Protein 2NX2 (pdb70)

Nearest PDB structures (foldseek):
  2nx2-assembly1_A  TM=1.006E+00  e=2.987E-37  Bacillus subtilis
  1wo8-assembly1_A  TM=4.828E-01  e=1.078E-01  Thermus thermophilus HB8
  2qtz-assembly1_A  TM=3.581E-01  e=2.025E-01  Homo sapiens
  3dlb-assembly1_A  TM=3.053E-01  e=1.429E+00  Thermus thermophilus
  7oh2-assembly1_A  TM=2.538E-01  e=6.297E-01  Xaviernesmea oryzae

Sequence (178 aa):
SLKVLAITGYKPFELGIFKQDDKALYYIKKAIKNRRLIAFLDDEGLEWILISGQLGVELWAAEAAYDLQEEYPDLKVAVITPFYEQEKNWKEPNKEQYEAVLAQADYEASLTHRPYESPLQFKQKNQFFIDKSDGLLLLYDPEKEGSPKYMMLGTAEKRRREQDGYPIYFITMDDLRVTVEE

Solvent-accessible surface area: 9326 Å² total; per-residue (Å²): 124,21,99,38,0,0,2,4,0,0,66,17,138,28,41,48,12,132,132,98,104,31,147,50,4,128,66,2,40,73,7,1,50,82,71,0,59,49,10,22,107,117,37,8,70,68,0,7,0,2,0,37,23,1,0,2,0,5,0,0,31,0,0,32,93,17,37,148,112,57,105,107,2,59,0,8,0,18,10,2,10,92,100,28,33,96,135,56,103,117,78,24,52,116,26,11,85,62,2,30,90,99,17,79,112,79,38,15,64,32,146,126,56,105,107,33,101,98,9,79,124,86,8,8,82,63,2,0,76,129,2,51,0,0,1,0,1,3,20,85,164,98,71,37,46,5,97,116,8,16,28,20,0,58,142,66,110,120,158,89,49,6,45,29,64,62,2,30,68,82,57,25,127,50,18,80,125,161

Structure (mmCIF, N/CA/C/O backbone):
data_2NX2
#
_entry.id   2NX2
#
_cell.length_a   51.052
_cell.length_b   51.052
_cell.length_c   138.220
_cell.angle_alpha   90.00
_cell.angle_beta   90.00
_cell.angle_gamma   90.00
#
_symmetry.space_group_name_H-M   'P 41 21 2'
#
loop_
_entity.id
_entity.type
_entity.pdbx_description
1 polymer 'Hypothetical protein ypsA'
2 water water
#
loop_
_atom_site.group_PDB
_atom_site.id
_at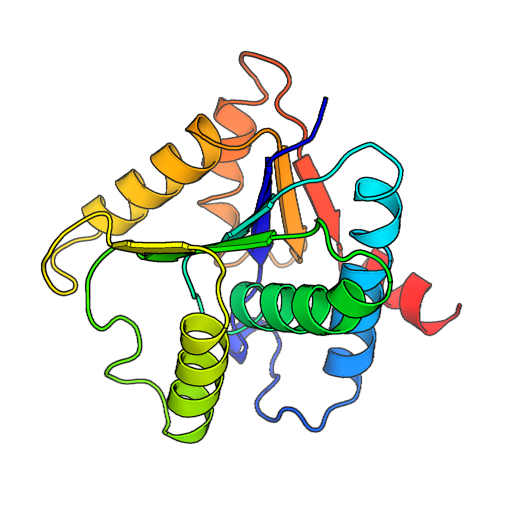om_site.type_symbol
_atom_site.label_atom_id
_atom_site.label_alt_id
_atom_site.label_comp_id
_atom_site.label_asym_id
_atom_site.label_entity_id
_atom_site.label_seq_id
_atom_site.pdbx_PDB_ins_code
_atom_site.Cartn_x
_atom_site.Cartn_y
_atom_site.Cartn_z
_atom_site.occupancy
_atom_site.B_iso_or_equiv
_atom_site.auth_seq_id
_atom_site.auth_comp_id
_atom_site.auth_asym_id
_atom_site.auth_atom_id
_atom_site.pdbx_PDB_model_num
ATOM 1 N N . SER A 1 1 ? 14.886 26.246 29.131 1.00 37.24 0 SER A N 1
ATOM 2 C CA . SER A 1 1 ? 15.720 25.018 29.284 1.00 37.23 0 SER A CA 1
ATOM 3 C C . SER A 1 1 ? 15.550 24.387 30.675 1.00 35.88 0 SER A C 1
ATOM 4 O O . SER A 1 1 ? 15.560 25.090 31.713 1.00 36.08 0 SER A O 1
ATOM 7 N N . LEU A 1 2 ? 15.403 23.065 30.687 1.00 33.56 1 LEU A N 1
ATOM 8 C CA . LEU A 1 2 ? 15.083 22.338 31.920 1.00 31.18 1 LEU A CA 1
ATOM 9 C C . LEU A 1 2 ? 16.371 21.909 32.619 1.00 29.29 1 LEU A C 1
ATOM 10 O O . LEU A 1 2 ? 16.927 20.849 32.321 1.00 29.13 1 LEU A O 1
ATOM 15 N N . LYS A 1 3 ? 16.839 22.747 33.536 1.00 27.17 2 LYS A N 1
ATOM 16 C CA . LYS A 1 3 ? 18.074 22.478 34.269 1.00 26.22 2 LYS A CA 1
ATOM 17 C C . LYS A 1 3 ? 17.816 21.857 35.646 1.00 24.47 2 LYS A C 1
ATOM 18 O O . LYS A 1 3 ? 18.576 21.000 36.091 1.00 24.83 2 LYS A O 1
ATOM 24 N N . VAL A 1 4 ? 16.740 22.303 36.297 1.00 22.69 3 VAL A N 1
ATOM 25 C CA . VAL A 1 4 ? 16.347 21.840 37.618 1.00 21.23 3 VAL A CA 1
ATOM 26 C C . VAL A 1 4 ? 15.008 21.117 37.514 1.00 20.38 3 VAL A C 1
ATOM 27 O O . VAL A 1 4 ? 13.983 21.731 37.193 1.00 20.06 3 VAL A O 1
ATOM 31 N N . LEU A 1 5 ? 15.018 19.815 37.779 1.00 19.67 4 LEU A N 1
ATOM 32 C CA . LEU A 1 5 ? 13.786 19.009 37.727 1.00 18.98 4 LEU A CA 1
ATOM 33 C C . LEU A 1 5 ? 13.335 18.559 39.116 1.00 18.25 4 LEU A C 1
ATOM 34 O O . LEU A 1 5 ? 14.045 17.808 39.796 1.00 17.81 4 LEU A O 1
ATOM 39 N N . ALA A 1 6 ? 12.141 18.990 39.519 1.00 18.15 5 ALA A N 1
ATOM 40 C CA . ALA A 1 6 ? 11.540 18.432 40.732 1.00 17.54 5 ALA A CA 1
ATOM 41 C C . ALA A 1 6 ? 10.974 17.050 40.415 1.00 17.88 5 ALA A C 1
ATOM 42 O O . ALA A 1 6 ? 10.421 16.829 39.316 1.00 16.50 5 ALA A O 1
ATOM 44 N N . ILE A 1 7 ? 11.135 16.116 41.358 1.00 16.89 6 ILE A N 1
ATOM 45 C CA . ILE A 1 7 ? 10.550 14.789 41.210 1.00 17.29 6 ILE A CA 1
ATOM 46 C C . ILE A 1 7 ? 9.798 14.376 42.459 1.00 17.86 6 ILE A C 1
ATOM 47 O O . ILE A 1 7 ? 10.320 14.496 43.582 1.00 17.39 6 ILE A O 1
ATOM 52 N N . THR A 1 8 ? 8.588 13.874 42.257 1.00 17.44 7 THR A N 1
ATOM 53 C CA . THR A 1 8 ? 7.827 13.284 43.351 1.00 18.26 7 THR A CA 1
ATOM 54 C C . THR A 1 8 ? 7.022 12.113 42.812 1.00 18.50 7 THR A C 1
ATOM 55 O O . THR A 1 8 ? 7.069 11.831 41.600 1.00 18.55 7 THR A O 1
ATOM 59 N N . GLY A 1 9 ? 6.303 11.445 43.718 1.00 18.57 8 GLY A N 1
ATOM 60 C CA . GLY A 1 9 ? 5.411 10.352 43.395 1.00 18.66 8 GLY A CA 1
ATOM 61 C C . GLY A 1 9 ? 4.955 9.574 44.622 1.00 18.69 8 GLY A C 1
ATOM 62 O O . GLY A 1 9 ? 5.188 9.986 45.771 1.00 18.36 8 GLY A O 1
ATOM 63 N N . TYR A 1 10 ? 4.316 8.434 44.376 1.00 18.98 9 TYR A N 1
ATOM 64 C CA . TYR A 1 10 ? 3.725 7.618 45.453 1.00 19.68 9 TYR A CA 1
ATOM 65 C C . TYR A 1 10 ? 4.709 7.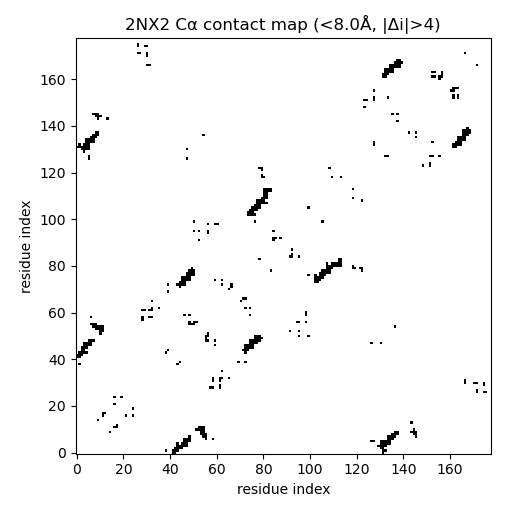220 46.572 1.00 19.39 9 TYR A C 1
ATOM 66 O O . TYR A 1 10 ? 5.891 6.975 46.333 1.00 19.35 9 TYR A O 1
ATOM 75 N N . LYS A 1 11 ? 4.170 7.160 47.785 1.00 19.23 10 LYS A N 1
ATOM 76 C CA . LYS A 1 11 ? 4.799 6.523 48.927 1.00 18.79 10 LYS A CA 1
ATOM 77 C C . LYS A 1 11 ? 4.644 5.000 48.818 1.00 18.50 10 LYS A C 1
ATOM 78 O O . LYS A 1 11 ? 3.736 4.519 48.127 1.00 18.24 10 LYS A O 1
ATOM 84 N N . PRO A 1 12 ? 5.536 4.225 49.473 1.00 19.18 11 PRO A N 1
ATOM 85 C CA . PRO A 1 12 ? 5.514 2.757 49.275 1.00 19.55 11 PRO A CA 1
ATOM 86 C C . PRO A 1 12 ? 4.153 2.083 49.546 1.00 19.82 11 PRO A C 1
ATOM 87 O O . PRO A 1 12 ? 3.748 1.188 48.783 1.00 20.17 11 PRO A O 1
ATOM 91 N N . PHE A 1 13 ? 3.460 2.494 50.607 1.00 19.87 12 PHE A N 1
ATOM 92 C CA . PHE A 1 13 ? 2.160 1.887 50.942 1.00 20.37 12 PHE A CA 1
ATOM 93 C C . PHE A 1 13 ? 1.116 2.032 49.806 1.00 20.99 12 PHE A C 1
ATOM 94 O O . PHE A 1 13 ? 0.301 1.125 49.589 1.00 20.62 12 PHE A O 1
ATOM 102 N N . GLU A 1 14 ? 1.165 3.155 49.078 1.00 20.68 13 GLU A N 1
ATOM 103 C CA . GLU A 1 14 ? 0.256 3.411 47.964 1.00 21.56 13 GLU A CA 1
ATOM 104 C C . GLU A 1 14 ? 0.435 2.425 46.820 1.00 22.76 13 GLU A C 1
ATOM 105 O O . GLU A 1 14 ? -0.494 2.173 46.058 1.00 22.67 13 GLU A O 1
ATOM 111 N N . LEU A 1 15 ? 1.639 1.892 46.699 1.00 23.84 14 LEU A N 1
ATOM 112 C CA . LEU A 1 15 ? 1.959 0.928 45.669 1.00 25.48 14 LEU A CA 1
ATOM 113 C C . LEU A 1 15 ? 2.020 -0.525 46.186 1.00 27.11 14 LEU A C 1
ATOM 114 O O . LEU A 1 15 ? 2.208 -1.452 45.401 1.00 27.79 14 LEU A O 1
ATOM 119 N N . GLY A 1 16 ? 1.865 -0.729 47.495 1.00 29.08 15 GLY A N 1
ATOM 120 C CA . GLY A 1 16 ? 2.098 -2.051 48.118 1.00 31.38 15 GLY A CA 1
ATOM 121 C C . GLY A 1 16 ? 3.528 -2.591 48.055 1.00 33.69 15 GLY A C 1
ATOM 122 O O . GLY A 1 16 ? 3.740 -3.809 48.068 1.00 33.85 15 GLY A O 1
ATOM 123 N N . ILE A 1 17 ? 4.516 -1.701 47.981 1.00 36.21 16 ILE A N 1
ATOM 124 C CA . ILE A 1 17 ? 5.934 -2.099 47.870 1.00 39.05 16 ILE A CA 1
ATOM 125 C C . ILE A 1 17 ? 6.648 -1.901 49.207 1.00 41.56 16 ILE A C 1
ATOM 126 O O . ILE A 1 17 ? 6.777 -0.770 49.685 1.00 42.36 16 ILE A O 1
ATOM 131 N N . PHE A 1 18 ? 7.103 -2.995 49.815 1.00 44.21 17 PHE A N 1
ATOM 132 C CA . PHE A 1 18 ? 7.661 -2.930 51.185 1.00 46.81 17 PHE A CA 1
ATOM 133 C C . PHE A 1 18 ? 9.100 -3.446 51.328 1.00 48.38 17 PHE A C 1
ATOM 134 O O . PHE A 1 18 ? 9.720 -3.309 52.385 1.00 48.95 17 PHE A O 1
ATOM 142 N N . LYS A 1 19 ? 9.636 -4.004 50.247 1.00 50.28 18 LYS A N 1
ATOM 143 C CA . LYS A 1 19 ? 11.033 -4.408 50.209 1.00 51.98 18 LYS A CA 1
ATOM 144 C C . LYS A 1 19 ? 11.708 -3.871 48.944 1.00 52.85 18 LYS A C 1
ATOM 145 O O . LYS A 1 19 ? 11.047 -3.697 47.915 1.00 53.21 18 LYS A O 1
ATOM 151 N N . GLN A 1 20 ? 13.018 -3.615 49.013 1.00 53.73 19 GLN A N 1
ATOM 152 C CA . GLN A 1 20 ? 13.794 -3.241 47.813 1.00 54.31 19 GLN A CA 1
ATOM 153 C C . GLN A 1 20 ? 13.966 -4.448 46.868 1.00 55.02 19 GLN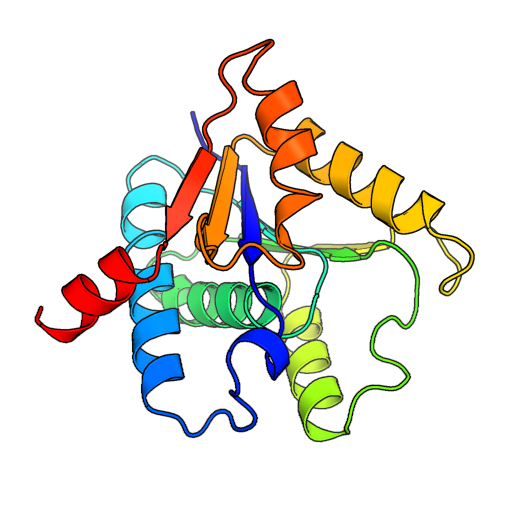 A C 1
ATOM 154 O O . GLN A 1 20 ? 14.669 -4.361 45.856 1.00 55.07 19 GLN A O 1
ATOM 160 N N . ASP A 1 21 ? 13.281 -5.545 47.209 1.00 55.91 20 ASP A N 1
ATOM 161 C CA . ASP A 1 21 ? 13.383 -6.864 46.548 1.00 56.70 20 ASP A CA 1
ATOM 162 C C . ASP A 1 21 ? 13.707 -6.836 45.048 1.00 56.71 20 ASP A C 1
ATOM 163 O O . ASP A 1 21 ? 14.798 -7.296 44.698 1.00 57.34 20 ASP A O 1
ATOM 168 N N . ASP A 1 22 ? 12.831 -6.375 44.135 1.00 56.33 21 ASP A N 1
ATOM 169 C CA . ASP A 1 22 ? 11.357 -6.252 44.195 1.00 55.62 21 ASP A CA 1
ATOM 170 C C . ASP A 1 22 ? 10.917 -5.940 42.759 1.00 54.80 21 ASP A C 1
ATOM 171 O O . ASP A 1 22 ? 11.365 -4.963 42.162 1.00 54.56 21 ASP A O 1
ATOM 176 N N . LYS A 1 23 ? 10.020 -6.764 42.229 1.00 53.94 22 LYS A N 1
ATOM 177 C CA . LYS A 1 23 ? 9.765 -6.833 40.786 1.00 52.83 22 LYS A CA 1
ATOM 178 C C . LYS A 1 23 ? 9.381 -5.469 40.195 1.00 51.35 22 LYS A C 1
ATOM 179 O O . LYS A 1 23 ? 10.137 -4.906 39.396 1.00 51.25 22 LYS A O 1
ATOM 185 N N . ALA A 1 24 ? 8.231 -4.934 40.615 1.00 49.05 23 ALA A N 1
ATOM 186 C CA . ALA A 1 24 ? 7.756 -3.641 40.123 1.00 46.78 23 ALA A CA 1
ATOM 187 C C . ALA A 1 24 ? 8.736 -2.505 40.430 1.00 44.59 23 ALA A C 1
ATOM 188 O O . ALA A 1 24 ? 8.874 -1.593 39.620 1.00 44.27 23 ALA A O 1
ATOM 190 N N . LEU A 1 25 ? 9.435 -2.582 41.565 1.00 41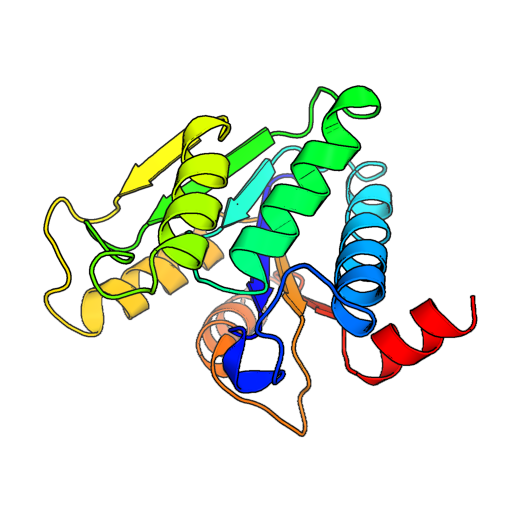.98 24 LEU A N 1
ATOM 191 C CA . LEU A 1 25 ? 10.482 -1.586 41.879 1.00 39.73 24 LEU A CA 1
ATOM 192 C C . LEU A 1 25 ? 11.619 -1.508 40.836 1.00 37.82 24 LEU A C 1
ATOM 193 O O . LEU A 1 25 ? 12.124 -0.420 40.548 1.00 37.58 24 LEU A O 1
ATOM 198 N N . TYR A 1 26 ? 12.018 -2.653 40.283 1.00 35.47 25 TYR A N 1
ATOM 199 C CA . TYR A 1 26 ? 12.959 -2.677 39.163 1.00 33.39 25 TYR A CA 1
ATOM 200 C C . TYR A 1 26 ? 12.438 -1.843 37.996 1.00 31.18 25 TYR A C 1
ATOM 201 O O . TYR A 1 26 ? 13.166 -1.035 37.427 1.00 30.54 25 TYR A O 1
ATOM 210 N N . TYR A 1 27 ? 11.168 -2.034 37.657 1.00 28.75 26 TYR A N 1
ATOM 211 C CA . TYR A 1 27 ? 10.584 -1.348 36.517 1.00 27.64 26 TYR A CA 1
ATOM 212 C C . TYR A 1 27 ? 10.299 0.128 36.805 1.00 25.99 26 TYR A C 1
ATOM 213 O O . TYR A 1 27 ? 10.416 0.976 35.918 1.00 24.75 26 TYR A O 1
ATOM 222 N N . ILE A 1 28 ? 9.930 0.423 38.049 1.00 24.40 27 ILE A N 1
ATOM 223 C CA . ILE A 1 28 ? 9.750 1.816 38.473 1.00 23.16 27 ILE A CA 1
ATOM 224 C C . ILE A 1 28 ? 11.052 2.580 38.287 1.00 22.20 27 ILE A C 1
ATOM 225 O O . ILE A 1 28 ? 11.086 3.618 37.630 1.00 22.88 27 ILE A O 1
ATOM 230 N N . LYS A 1 29 ? 12.133 2.030 38.820 1.00 21.42 28 LYS A N 1
ATOM 231 C CA . LYS A 1 29 ? 13.443 2.663 38.718 1.00 21.80 28 LYS A CA 1
ATOM 232 C C . LYS A 1 29 ? 13.925 2.763 37.263 1.00 21.49 28 LYS A C 1
ATOM 233 O O . LYS A 1 29 ? 14.473 3.798 36.870 1.00 20.82 28 LYS A O 1
ATOM 239 N N . LYS A 1 30 ? 13.678 1.715 36.475 1.00 21.10 29 LYS A N 1
ATOM 240 C CA . LYS A 1 30 ? 14.032 1.726 35.044 1.00 22.39 29 LYS A CA 1
ATOM 241 C C . LYS A 1 30 ? 13.303 2.836 34.297 1.00 21.26 29 LYS A C 1
ATOM 242 O O . LYS A 1 30 ? 13.897 3.515 33.459 1.00 21.12 29 LYS A O 1
ATOM 248 N N . ALA A 1 31 ? 12.012 2.995 34.581 1.00 20.90 30 ALA A N 1
ATOM 249 C CA . ALA A 1 31 ? 11.206 4.091 33.999 1.00 20.33 30 ALA A CA 1
ATOM 250 C C . ALA A 1 31 ? 11.746 5.475 34.390 1.00 20.59 30 ALA A C 1
ATOM 251 O O . ALA A 1 31 ? 11.914 6.359 33.525 1.00 19.62 30 ALA A O 1
ATOM 253 N N . ILE A 1 32 ? 12.064 5.652 35.676 1.00 19.24 31 ILE A N 1
ATOM 254 C CA . ILE A 1 32 ? 12.714 6.896 36.123 1.00 19.53 31 ILE A CA 1
ATOM 255 C C . ILE A 1 32 ? 14.058 7.158 35.401 1.00 19.20 31 ILE A C 1
ATOM 256 O O . ILE A 1 32 ? 14.265 8.240 34.829 1.00 18.84 31 ILE A O 1
ATOM 261 N N . LYS A 1 33 ? 14.948 6.168 35.402 1.00 20.01 32 LYS A N 1
ATOM 262 C CA . LYS A 1 33 ? 16.270 6.334 34.759 1.00 20.99 32 LYS A CA 1
ATOM 263 C C . LYS A 1 33 ? 16.158 6.682 33.269 1.00 20.59 32 LYS A C 1
ATOM 264 O O . LYS A 1 33 ? 16.883 7.550 32.761 1.00 20.94 32 LYS A O 1
ATOM 270 N N . ASN A 1 34 ? 15.251 6.000 32.565 1.00 22.10 33 ASN A N 1
ATOM 271 C CA . ASN A 1 34 ? 14.999 6.322 31.133 1.00 22.22 33 ASN A CA 1
ATOM 272 C C . ASN A 1 34 ? 14.491 7.765 30.886 1.00 21.92 33 ASN A C 1
ATOM 273 O O . ASN A 1 34 ? 14.904 8.397 29.903 1.00 21.08 33 ASN A O 1
ATOM 278 N N A ARG A 1 35 ? 13.618 8.281 31.766 0.70 21.57 34 ARG A N 1
ATOM 279 N N B ARG A 1 35 ? 13.635 8.281 31.774 0.30 21.37 34 ARG A N 1
ATOM 280 C CA A ARG A 1 35 ? 13.211 9.698 31.695 0.70 21.52 34 ARG A CA 1
ATOM 281 C CA B ARG A 1 35 ? 13.213 9.689 31.703 0.30 21.05 34 ARG A CA 1
ATOM 282 C C A ARG A 1 35 ? 14.380 10.645 31.963 0.70 21.02 34 ARG A C 1
ATOM 283 C C B ARG A 1 35 ? 14.384 10.636 31.955 0.30 20.97 34 ARG A C 1
ATOM 284 O O A ARG A 1 35 ? 14.562 11.630 31.258 0.70 21.07 34 ARG A O 1
ATOM 285 O O B ARG A 1 35 ? 14.570 11.608 31.226 0.30 21.00 34 ARG A O 1
ATOM 300 N N . LEU A 1 36 ? 15.164 10.344 32.994 1.00 21.13 35 LEU A N 1
ATOM 301 C CA . LEU A 1 36 ? 16.326 11.160 33.367 1.00 21.24 35 LEU A CA 1
ATOM 302 C C . LEU A 1 36 ? 17.380 11.233 32.249 1.00 21.35 35 LEU A C 1
ATOM 303 O O . LEU A 1 36 ? 17.885 12.309 31.942 1.00 21.19 35 LEU A O 1
ATOM 308 N N . ILE A 1 37 ? 17.666 10.083 31.640 1.00 21.34 36 ILE A N 1
ATOM 309 C CA . ILE A 1 37 ? 18.599 10.007 30.539 1.00 22.11 36 ILE A CA 1
ATOM 310 C C . ILE A 1 37 ? 18.172 10.985 29.442 1.00 21.81 36 ILE A C 1
ATOM 311 O O . ILE A 1 37 ? 18.991 11.743 28.968 1.00 21.20 36 ILE A O 1
ATOM 316 N N . ALA A 1 38 ? 16.888 10.980 29.076 1.00 22.38 37 ALA A N 1
ATOM 317 C CA . ALA A 1 38 ? 16.382 11.907 28.075 1.00 22.91 37 ALA A CA 1
ATOM 318 C C . ALA A 1 38 ? 16.572 13.360 28.506 1.00 23.28 37 ALA A C 1
ATOM 319 O O . ALA A 1 38 ? 17.074 14.173 27.726 1.00 23.74 37 ALA A O 1
ATOM 321 N N . PHE A 1 39 ? 16.200 13.683 29.752 1.00 23.16 38 PHE A N 1
ATOM 322 C CA . PHE A 1 39 ? 16.390 15.037 30.298 1.00 23.40 38 PHE A CA 1
ATOM 323 C C . PHE A 1 39 ? 17.863 15.463 30.315 1.00 23.24 38 PHE A C 1
ATOM 324 O O . PHE A 1 39 ? 18.183 16.630 30.056 1.00 22.44 38 PHE A O 1
ATOM 332 N N . LEU A 1 40 ? 18.740 14.521 30.659 1.00 24.33 39 LEU A N 1
ATOM 333 C CA . LEU A 1 40 ? 20.173 14.781 30.744 1.00 25.47 39 LEU A CA 1
ATOM 334 C C . LEU A 1 40 ? 20.740 15.240 29.396 1.00 27.00 39 LEU A C 1
ATOM 335 O O . LEU A 1 40 ? 21.546 16.176 29.351 1.00 26.93 39 LEU A O 1
ATOM 340 N N A ASP A 1 41 ? 20.294 14.598 28.320 0.50 27.73 40 ASP A N 1
ATOM 341 N N B ASP A 1 41 ? 20.327 14.577 28.309 0.50 27.85 40 ASP A N 1
ATOM 342 C CA A ASP A 1 41 ? 20.728 14.965 26.973 0.50 28.87 40 ASP A CA 1
ATOM 343 C CA B ASP A 1 41 ? 20.727 14.996 26.953 0.50 29.12 40 ASP A CA 1
ATOM 344 C C A ASP A 1 41 ? 20.040 16.244 26.443 0.50 29.37 40 ASP A C 1
ATOM 345 C C B ASP A 1 41 ? 20.264 16.421 26.661 0.50 29.42 40 ASP A C 1
ATOM 346 O O A ASP A 1 41 ? 20.356 16.728 25.356 0.50 30.19 40 ASP A O 1
ATOM 347 O O B ASP A 1 41 ? 20.937 17.166 25.945 0.50 29.64 40 ASP A O 1
ATOM 356 N N . GLU A 1 42 ? 19.129 16.794 27.245 1.00 29.96 41 GLU A N 1
ATOM 357 C CA . GLU A 1 42 ? 18.530 18.118 27.016 1.00 30.88 41 GLU A CA 1
ATOM 358 C C . GLU A 1 42 ? 18.972 19.157 28.060 1.00 30.80 41 GLU A C 1
ATOM 359 O O . GLU A 1 42 ? 18.335 20.216 28.211 1.00 31.30 41 GLU A O 1
ATOM 365 N N . GLY A 1 43 ? 20.050 18.854 28.787 1.00 29.50 42 GLY A N 1
ATOM 366 C CA . GLY A 1 43 ? 20.690 19.840 29.644 1.00 28.20 42 GLY A CA 1
ATOM 367 C C . GLY A 1 43 ? 20.338 19.826 31.121 1.00 27.58 42 GLY A C 1
ATOM 368 O O . GLY A 1 43 ? 20.646 20.793 31.838 1.00 26.98 42 GLY A O 1
ATOM 369 N N . LEU A 1 44 ? 19.711 18.743 31.590 1.00 26.20 43 LEU A N 1
ATOM 370 C CA . LEU A 1 44 ? 19.473 18.560 33.033 1.00 24.74 43 LEU A CA 1
ATOM 371 C C . LEU A 1 44 ? 20.746 18.716 33.884 1.00 24.32 43 LEU A C 1
ATOM 372 O O . LEU A 1 44 ? 21.756 18.080 33.601 1.00 23.44 43 LEU A O 1
ATOM 377 N N . GLU A 1 45 ? 20.672 19.559 34.925 1.00 24.06 44 GLU A N 1
ATOM 378 C CA . GLU A 1 45 ? 21.763 19.732 35.904 1.00 25.55 44 GLU A CA 1
ATOM 379 C C . GLU A 1 45 ? 21.435 19.150 37.302 1.00 23.83 44 GLU A C 1
ATOM 380 O O . GLU A 1 45 ? 22.255 18.464 37.902 1.00 24.77 44 GLU A O 1
ATOM 386 N N . TRP A 1 46 ? 20.220 19.397 37.779 1.00 21.97 45 TRP A N 1
ATOM 387 C CA . TRP A 1 46 ? 19.806 19.097 39.155 1.00 21.04 45 TRP A CA 1
ATOM 388 C C . TRP A 1 46 ? 18.475 18.362 39.144 1.00 20.41 45 TRP A C 1
ATOM 389 O O . TRP A 1 46 ? 17.567 18.709 38.366 1.00 20.72 45 TRP A O 1
ATOM 400 N N . ILE A 1 47 ? 18.368 17.340 39.987 1.00 19.90 46 ILE A N 1
ATOM 401 C CA . ILE A 1 47 ? 17.071 16.878 40.464 1.00 19.36 46 ILE A CA 1
ATOM 402 C C . ILE A 1 47 ? 16.857 17.381 41.905 1.00 19.28 46 ILE A C 1
ATOM 403 O O . ILE A 1 47 ? 17.800 17.561 42.679 1.00 19.32 46 ILE A O 1
ATOM 408 N N . LEU A 1 48 ? 15.604 17.622 42.239 1.00 19.02 47 LEU A N 1
ATOM 409 C CA . LEU A 1 48 ? 15.230 18.160 43.523 1.00 18.38 47 LEU A CA 1
ATOM 410 C C . LEU A 1 48 ? 14.132 17.310 44.149 1.00 17.72 47 LEU A C 1
ATOM 411 O O . LEU A 1 48 ? 13.072 17.092 43.547 1.00 17.61 47 LEU A O 1
ATOM 416 N N . ILE A 1 49 ? 14.394 16.799 45.342 1.00 17.48 48 ILE A N 1
ATOM 417 C CA . ILE A 1 49 ? 13.393 16.029 46.075 1.00 17.33 48 ILE A CA 1
ATOM 418 C C . ILE A 1 49 ? 13.328 16.564 47.513 1.00 17.46 48 ILE A C 1
ATOM 419 O O . ILE A 1 49 ? 14.188 17.322 47.921 1.00 17.18 48 ILE A O 1
ATOM 424 N N . SER A 1 50 ? 12.307 16.156 48.262 1.00 17.51 49 SER A N 1
ATOM 425 C CA . SER A 1 50 ? 12.139 16.582 49.659 1.00 17.69 49 SER A CA 1
ATOM 426 C C . SER A 1 50 ? 12.490 15.448 50.645 1.00 17.56 49 SER A C 1
ATOM 427 O O . SER A 1 50 ? 12.481 15.661 51.868 1.00 18.48 49 SER A O 1
ATOM 430 N N . GLY A 1 51 ? 12.784 14.256 50.115 1.00 16.46 50 GLY A N 1
ATOM 431 C CA . GLY A 1 51 ? 13.206 13.120 50.938 1.00 16.81 50 GLY A CA 1
ATOM 432 C C . GLY A 1 51 ? 12.067 12.170 51.293 1.00 17.83 50 GLY A C 1
ATOM 433 O O . GLY A 1 51 ? 12.233 11.296 52.138 1.00 16.92 50 GLY A O 1
ATOM 434 N N . GLN A 1 52 ? 10.904 12.341 50.650 1.00 17.42 51 GLN A N 1
ATOM 435 C CA . GLN A 1 52 ? 9.739 11.527 50.951 1.00 19.16 51 GLN A CA 1
ATOM 436 C C . GLN A 1 52 ? 10.014 10.067 50.635 1.00 19.07 51 GLN A C 1
ATOM 437 O O . GLN A 1 52 ? 10.684 9.754 49.642 1.00 18.43 51 GLN A O 1
ATOM 443 N N . LEU A 1 53 ? 9.475 9.179 51.470 1.00 18.83 52 LEU A N 1
ATOM 444 C CA . LEU A 1 53 ? 9.602 7.739 51.252 1.00 20.15 52 LEU A CA 1
ATOM 445 C C . LEU A 1 53 ? 8.952 7.375 49.921 1.00 19.00 52 LEU A C 1
ATOM 446 O O . LEU A 1 53 ? 8.043 8.078 49.458 1.00 19.23 52 LEU A O 1
ATOM 451 N N . GLY A 1 54 ? 9.436 6.307 49.297 1.00 18.46 53 GLY A N 1
ATOM 452 C CA . GLY A 1 54 ? 8.930 5.859 47.997 1.00 18.92 53 GLY A CA 1
ATOM 453 C C . GLY A 1 54 ? 9.605 6.562 46.835 1.00 18.57 53 GLY A C 1
ATOM 454 O O . GLY A 1 54 ? 10.831 6.664 46.775 1.00 18.23 53 GLY A O 1
ATOM 455 N N . VAL A 1 55 ? 8.795 7.087 45.932 1.00 18.68 54 VAL A N 1
ATOM 456 C CA . VAL A 1 55 ? 9.305 7.588 44.648 1.00 18.05 54 VAL A CA 1
ATOM 457 C C . VAL A 1 55 ? 10.445 8.608 44.759 1.00 17.94 54 VAL A C 1
ATOM 458 O O . VAL A 1 55 ? 11.415 8.524 44.015 1.00 17.84 54 VAL A O 1
ATOM 462 N N . GLU A 1 56 ? 10.322 9.585 45.663 1.00 17.45 55 GLU A N 1
ATOM 463 C CA . GLU A 1 56 ? 11.376 10.599 45.823 1.00 17.43 55 GLU A CA 1
ATOM 464 C C . GLU A 1 56 ? 12.747 9.975 46.138 1.00 17.56 55 GLU A C 1
ATOM 465 O O . GLU A 1 56 ? 13.753 10.291 45.486 1.00 16.68 55 GLU A O 1
ATOM 471 N N . LEU A 1 57 ? 12.792 9.099 47.144 1.00 17.40 56 LEU A N 1
ATOM 472 C CA . LEU A 1 57 ? 14.040 8.407 47.477 1.00 17.55 56 LEU A CA 1
ATOM 473 C C . LEU A 1 57 ? 14.480 7.469 46.324 1.00 17.35 56 LEU A C 1
ATOM 474 O O . LEU A 1 57 ? 15.643 7.451 45.975 1.00 16.15 56 LEU A O 1
ATOM 479 N N . TRP A 1 58 ? 13.531 6.751 45.718 1.00 17.17 57 TRP A N 1
ATOM 480 C CA . TRP A 1 58 ? 13.843 5.870 44.581 1.00 17.14 57 TRP A CA 1
ATOM 481 C C . TRP A 1 58 ? 14.394 6.662 43.371 1.00 17.26 57 TRP A C 1
ATOM 482 O O . TRP A 1 58 ? 15.257 6.173 42.653 1.00 16.58 57 TRP A O 1
ATOM 493 N N . ALA A 1 59 ? 13.882 7.873 43.160 1.00 17.22 58 ALA A N 1
ATOM 494 C CA . ALA A 1 59 ? 14.386 8.740 42.091 1.00 17.87 58 ALA A CA 1
ATOM 495 C C . ALA A 1 59 ? 15.807 9.202 42.370 1.00 18.65 58 ALA A C 1
ATOM 496 O O . ALA A 1 59 ? 16.618 9.304 41.433 1.00 17.91 58 ALA A O 1
ATOM 498 N N . ALA A 1 60 ? 16.111 9.507 43.646 1.00 17.12 59 ALA A N 1
ATOM 499 C CA . ALA A 1 60 ? 17.487 9.890 43.997 1.00 17.74 59 ALA A CA 1
ATOM 500 C C . ALA A 1 60 ? 18.421 8.715 43.782 1.00 17.11 59 ALA A C 1
ATOM 501 O O . ALA A 1 60 ? 19.513 8.886 43.236 1.00 17.39 59 ALA A O 1
ATOM 503 N N . GLU A 1 61 ? 17.984 7.533 44.224 1.00 17.49 60 GLU A N 1
ATOM 504 C CA . GLU A 1 61 ? 18.757 6.309 44.038 1.00 18.27 60 GLU A CA 1
ATOM 505 C C . GLU A 1 61 ? 19.033 6.039 42.549 1.00 17.68 60 GLU A C 1
ATOM 506 O O . GLU A 1 61 ? 20.137 5.645 42.191 1.00 17.75 60 GLU A O 1
ATOM 512 N N . ALA A 1 62 ? 18.017 6.257 41.710 1.00 17.90 61 ALA A N 1
ATOM 513 C CA . ALA A 1 62 ? 18.145 6.125 40.263 1.00 17.87 61 ALA A CA 1
ATOM 514 C C . ALA A 1 62 ? 19.182 7.091 39.693 1.00 17.74 61 ALA A C 1
ATOM 515 O O . ALA A 1 62 ? 20.014 6.686 38.873 1.00 18.41 61 ALA A O 1
ATOM 517 N N . ALA A 1 63 ? 19.130 8.354 40.131 1.00 17.10 62 ALA A N 1
ATOM 518 C CA . ALA A 1 63 ? 20.087 9.394 39.743 1.00 17.43 62 ALA A CA 1
ATOM 519 C C . ALA A 1 63 ? 21.521 9.054 40.165 1.00 17.41 62 ALA A C 1
ATOM 520 O O . ALA A 1 63 ? 22.472 9.223 39.363 1.00 17.50 62 ALA A O 1
ATOM 522 N N . TYR A 1 64 ? 21.682 8.534 41.385 1.00 17.48 63 TYR A N 1
ATOM 523 C CA . TYR A 1 64 ? 22.989 8.056 41.844 1.00 17.58 63 TYR A CA 1
ATOM 524 C C . TYR A 1 64 ? 23.569 6.912 41.003 1.00 17.96 63 TYR A C 1
ATOM 525 O O . TYR A 1 64 ? 24.787 6.777 40.901 1.00 18.29 63 TYR A O 1
ATOM 534 N N . ASP A 1 65 ? 22.706 6.081 40.423 1.00 19.11 64 ASP A N 1
ATOM 535 C CA . ASP A 1 65 ? 23.157 4.993 39.525 1.00 19.75 64 ASP A CA 1
ATOM 536 C C . ASP A 1 65 ? 23.551 5.493 38.132 1.00 19.97 64 ASP A C 1
ATOM 537 O O . ASP A 1 65 ? 24.087 4.718 37.320 1.00 19.88 64 ASP A O 1
ATOM 542 N N . LEU A 1 66 ? 23.254 6.758 37.848 1.00 19.37 65 LEU A N 1
ATOM 543 C CA . LEU A 1 66 ? 23.551 7.382 36.545 1.00 19.72 65 LEU A CA 1
ATOM 544 C C . LEU A 1 66 ? 24.765 8.327 36.546 1.00 20.21 65 LEU A C 1
ATOM 545 O O . LEU A 1 66 ? 25.333 8.649 35.477 1.00 19.49 65 LEU A O 1
ATOM 550 N N . GLN A 1 67 ? 25.163 8.784 37.732 1.00 20.06 66 GLN A N 1
ATOM 551 C CA . GLN A 1 67 ? 26.224 9.782 37.841 1.00 20.74 66 GLN A CA 1
ATOM 552 C C . GLN A 1 67 ? 27.591 9.350 37.294 1.00 21.44 66 GLN A C 1
ATOM 553 O O . GLN A 1 67 ? 28.369 10.187 36.885 1.00 20.91 66 GLN A O 1
ATOM 559 N N . GLU A 1 68 ? 27.874 8.053 37.270 1.00 22.90 67 GLU A N 1
ATOM 560 C CA . GLU A 1 68 ? 29.100 7.587 36.615 1.00 24.74 67 GLU A CA 1
ATOM 561 C C . GLU A 1 68 ? 29.209 7.982 35.119 1.00 25.31 67 GLU A C 1
ATOM 562 O O . GLU A 1 68 ? 30.267 8.435 34.655 1.00 25.49 67 GLU A O 1
ATOM 568 N N . GLU A 1 69 ? 28.113 7.850 34.382 1.00 25.50 68 GLU A N 1
ATOM 569 C CA . GLU A 1 69 ? 28.091 8.264 32.979 1.00 26.42 68 GLU A CA 1
ATOM 570 C C . GLU A 1 69 ? 27.662 9.717 32.806 1.00 26.19 68 GLU A C 1
ATOM 571 O O . GLU A 1 69 ? 27.885 10.316 31.747 1.00 25.93 68 GLU A O 1
ATOM 577 N N . TYR A 1 70 ? 27.039 10.297 33.833 1.00 25.77 69 TYR A N 1
ATOM 578 C CA . TYR A 1 70 ? 26.605 11.697 33.751 1.00 26.20 69 TYR A CA 1
ATOM 579 C C . TYR A 1 70 ? 27.065 12.453 34.998 1.00 27.21 69 TYR A C 1
ATOM 580 O O . TYR A 1 70 ? 26.235 12.804 35.828 1.00 27.04 69 TYR A O 1
ATOM 589 N N . PRO A 1 71 ? 28.389 12.695 35.133 1.00 28.32 70 PRO A N 1
ATOM 590 C CA . PRO A 1 71 ? 28.976 13.233 36.378 1.00 29.34 70 PRO A CA 1
ATOM 591 C C . PRO A 1 71 ? 28.573 14.668 36.721 1.00 30.09 70 PRO A C 1
ATOM 592 O O . PRO A 1 71 ? 28.857 15.143 37.825 1.00 31.20 70 PRO A O 1
ATOM 596 N N . ASP A 1 72 ? 27.908 15.347 35.798 1.00 30.13 71 ASP A N 1
ATOM 597 C CA . ASP A 1 72 ? 27.381 16.664 36.086 1.00 30.09 71 ASP A CA 1
ATOM 598 C C . ASP A 1 72 ? 25.961 16.636 36.693 1.00 28.57 71 ASP A C 1
ATOM 599 O O . ASP A 1 72 ? 25.444 17.673 37.067 1.00 29.20 71 ASP A O 1
ATOM 604 N N . LEU A 1 73 ? 25.335 15.458 36.791 1.00 27.08 72 LEU A N 1
ATOM 605 C CA . LEU A 1 73 ? 23.995 15.333 37.396 1.00 25.32 72 LEU A CA 1
ATOM 606 C C . LEU A 1 73 ? 24.143 15.464 38.913 1.00 24.25 72 LEU A C 1
ATOM 607 O O . LEU A 1 73 ? 24.901 14.706 39.521 1.00 23.49 72 LEU A O 1
ATOM 612 N N . LYS A 1 74 ? 23.458 16.449 39.498 1.00 22.48 73 LYS A N 1
ATOM 613 C CA . LYS A 1 74 ? 23.531 16.685 40.941 1.00 20.60 73 LYS A CA 1
ATOM 614 C C . LYS A 1 74 ? 22.161 16.473 41.606 1.00 19.72 73 LYS A C 1
ATOM 615 O O . LYS A 1 74 ? 21.112 16.683 40.988 1.00 18.18 73 LYS A O 1
ATOM 621 N N . VAL A 1 75 ? 22.185 16.006 42.851 1.00 19.06 74 VAL A N 1
ATOM 622 C CA . VAL A 1 75 ? 20.957 15.737 43.605 1.00 17.74 74 VAL A CA 1
ATOM 623 C C . VAL A 1 75 ? 20.844 16.696 44.794 1.00 17.76 74 VAL A C 1
ATOM 624 O O . VAL A 1 75 ? 21.753 16.778 45.628 1.00 16.25 74 VAL A O 1
ATOM 628 N N . ALA A 1 76 ? 19.731 17.424 44.859 1.00 17.52 75 ALA A N 1
ATOM 629 C CA . ALA A 1 76 ? 19.426 18.247 46.036 1.00 17.71 75 ALA A CA 1
ATOM 630 C C . ALA A 1 76 ? 18.260 17.642 46.826 1.00 18.26 75 ALA A C 1
ATOM 631 O O . ALA A 1 76 ? 17.201 17.298 46.250 1.00 18.52 75 ALA A O 1
ATOM 633 N N . VAL A 1 77 ? 18.462 17.484 48.135 1.00 18.23 76 VAL A N 1
ATOM 634 C CA . VAL A 1 77 ? 17.384 17.088 49.048 1.00 18.22 76 VAL A CA 1
ATOM 635 C C . VAL A 1 77 ? 17.039 18.266 49.974 1.00 19.17 76 VAL A C 1
ATOM 636 O O . VAL A 1 77 ? 17.836 18.636 50.863 1.00 17.71 76 VAL A O 1
ATOM 640 N N . ILE A 1 78 ? 15.867 18.874 49.742 1.00 18.79 77 ILE A N 1
ATOM 641 C CA . ILE A 1 78 ? 15.410 20.008 50.563 1.00 18.84 77 ILE A CA 1
ATOM 642 C C . ILE A 1 78 ? 14.154 19.603 51.327 1.00 18.75 77 ILE A C 1
ATOM 643 O O . ILE A 1 78 ? 13.066 19.456 50.767 1.00 18.98 77 ILE A O 1
ATOM 648 N N . THR A 1 79 ? 14.319 19.395 52.620 1.00 18.60 78 THR A N 1
ATOM 649 C CA . THR A 1 79 ? 13.234 18.876 53.448 1.00 17.83 78 THR A CA 1
ATOM 650 C C . THR A 1 79 ? 12.300 19.994 53.932 1.00 17.83 78 THR A C 1
ATOM 651 O O . THR A 1 79 ? 12.724 21.162 54.049 1.00 18.47 78 THR A O 1
ATOM 655 N N . PRO A 1 80 ? 11.015 19.649 54.200 1.00 17.69 79 PRO A N 1
ATOM 656 C CA . PRO A 1 80 ? 10.056 20.681 54.651 1.00 17.77 79 PRO A CA 1
ATOM 657 C C . PRO A 1 80 ? 10.292 21.116 56.112 1.00 17.84 79 PRO A C 1
ATOM 658 O O . PRO A 1 80 ? 9.850 22.183 56.512 1.00 18.15 79 PRO A O 1
ATOM 662 N N . PHE A 1 81 ? 10.939 20.259 56.889 1.00 18.36 80 PHE A N 1
ATOM 663 C CA . PHE A 1 81 ? 11.188 20.468 58.333 1.00 19.49 80 PHE A CA 1
ATOM 664 C C . PHE A 1 81 ? 12.188 19.381 58.755 1.00 20.15 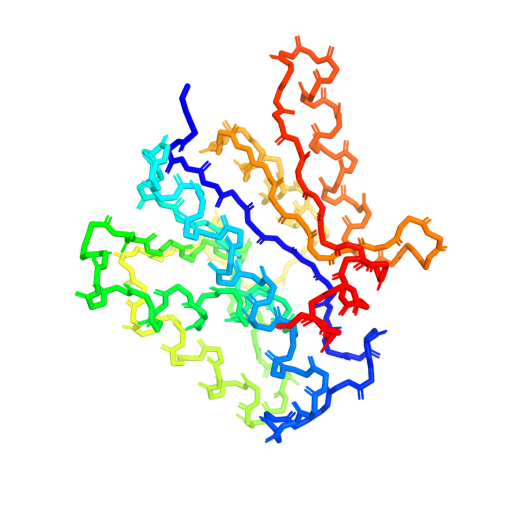80 PHE A C 1
ATOM 665 O O . PHE A 1 81 ? 12.627 18.566 57.913 1.00 19.32 80 PHE A O 1
ATOM 673 N N . TYR A 1 82 ? 12.519 19.350 60.044 1.00 20.60 81 TYR A N 1
ATOM 674 C CA . TYR A 1 82 ? 13.496 18.393 60.598 1.00 21.98 81 TYR A CA 1
ATOM 675 C C . TYR A 1 82 ? 12.897 17.008 60.939 1.00 21.80 81 TYR A C 1
ATOM 676 O O . TYR A 1 82 ? 11.722 16.887 61.269 1.00 21.56 81 TYR A O 1
ATOM 685 N N . GLU A 1 83 ? 13.725 15.961 60.852 1.00 22.65 82 GLU A N 1
ATOM 686 C CA . GLU A 1 83 ? 13.399 14.621 61.383 1.00 22.31 82 GLU A CA 1
ATOM 687 C C . GLU A 1 83 ? 12.122 14.016 60.805 1.00 21.85 82 GLU A C 1
ATOM 688 O O . GLU A 1 83 ? 11.342 13.389 61.515 1.00 20.65 82 GLU A O 1
ATOM 694 N N . GLN A 1 84 ? 11.900 14.198 59.502 1.00 21.62 83 GLN A N 1
ATOM 695 C CA . GLN A 1 84 ? 10.690 13.661 58.876 1.00 21.39 83 GLN A CA 1
ATOM 696 C C . GLN A 1 84 ? 10.674 12.124 58.888 1.00 21.31 83 GLN A C 1
ATOM 697 O O . GLN A 1 84 ? 9.620 11.502 58.780 1.00 21.44 83 GLN A O 1
ATOM 703 N N . GLU A 1 85 ? 11.846 11.526 59.017 1.00 21.45 84 GLU A N 1
ATOM 704 C CA . GLU A 1 85 ? 11.962 10.072 58.997 1.00 22.48 84 GLU A CA 1
ATOM 705 C C . GLU A 1 85 ? 11.806 9.435 60.395 1.00 23.96 84 GLU A C 1
ATOM 706 O O . GLU A 1 85 ? 11.897 8.200 60.543 1.00 23.58 84 GLU A O 1
ATOM 712 N N . LYS A 1 86 ? 11.546 10.270 61.401 1.00 24.96 85 LYS A N 1
ATOM 713 C CA . LYS A 1 86 ? 11.681 9.851 62.796 1.00 27.55 85 LYS A CA 1
ATOM 714 C C . LYS A 1 86 ? 10.875 8.616 63.185 1.00 28.02 85 LYS A C 1
ATOM 715 O O . LYS A 1 86 ? 11.360 7.806 63.970 1.00 28.51 85 LYS A O 1
ATOM 721 N N . ASN A 1 87 ? 9.683 8.443 62.612 1.00 28.46 86 ASN A N 1
ATOM 722 C CA . ASN A 1 87 ? 8.824 7.317 62.981 1.00 29.15 86 ASN A CA 1
ATOM 723 C C . ASN A 1 87 ? 8.785 6.181 61.956 1.00 29.69 86 ASN A C 1
ATOM 724 O O . ASN A 1 87 ? 8.052 5.202 62.141 1.00 29.73 86 ASN A O 1
ATOM 729 N N . TRP A 1 88 ? 9.575 6.296 60.885 1.00 29.25 87 TRP A N 1
ATOM 730 C CA . TRP A 1 88 ? 9.632 5.247 59.860 1.00 29.01 87 TRP A CA 1
ATOM 731 C C . TRP A 1 88 ? 10.351 4.008 60.396 1.00 29.86 87 TRP A C 1
ATOM 732 O O . TRP A 1 88 ? 11.108 4.107 61.345 1.00 29.88 87 TRP A O 1
ATOM 743 N N . LYS A 1 89 ? 10.108 2.850 59.793 1.00 31.07 88 LYS A N 1
ATOM 744 C CA . LYS A 1 89 ? 10.839 1.628 60.157 1.00 33.20 88 LYS A CA 1
ATOM 745 C C . LYS A 1 89 ? 12.350 1.792 59.893 1.00 33.24 88 LYS A C 1
ATOM 746 O O . LYS A 1 89 ? 12.761 2.612 59.051 1.00 32.60 88 LYS A O 1
ATOM 752 N N . GLU A 1 90 ? 13.164 1.028 60.631 1.00 33.27 89 GLU A N 1
ATOM 753 C CA . GLU A 1 90 ? 14.623 1.123 60.529 1.00 32.94 89 GLU A CA 1
ATOM 754 C C . GLU A 1 90 ? 15.176 0.973 59.105 1.00 31.60 89 GLU A C 1
ATOM 755 O O . GLU A 1 90 ? 16.025 1.765 58.704 1.00 31.75 89 GLU A O 1
ATOM 761 N N . PRO A 1 91 ? 14.728 -0.048 58.340 1.00 30.71 90 PRO A N 1
ATOM 762 C CA . PRO A 1 91 ? 15.220 -0.126 56.961 1.00 29.39 90 PRO A CA 1
ATOM 763 C C . PRO A 1 91 ? 14.905 1.117 56.124 1.00 28.25 90 PRO A C 1
ATOM 764 O O . PRO A 1 91 ? 15.739 1.529 55.324 1.00 26.50 90 PRO A O 1
ATOM 768 N N . ASN A 1 92 ? 13.719 1.699 56.315 1.00 27.34 91 ASN A N 1
ATOM 769 C CA . ASN A 1 92 ? 13.355 2.957 55.645 1.00 26.62 91 ASN A CA 1
ATOM 770 C C . ASN A 1 92 ? 14.190 4.168 56.093 1.00 25.67 91 ASN A C 1
ATOM 771 O O . ASN A 1 92 ? 14.589 4.986 55.258 1.00 25.09 91 ASN A O 1
ATOM 776 N N . LYS A 1 93 ? 14.472 4.260 57.396 1.00 24.82 92 LYS A N 1
ATOM 777 C CA . LYS A 1 93 ? 15.398 5.282 57.913 1.00 24.21 92 LYS A CA 1
ATOM 778 C C . LYS A 1 93 ? 16.761 5.159 57.227 1.00 23.07 92 LYS A C 1
ATOM 779 O O . LYS A 1 93 ? 17.341 6.159 56.810 1.00 21.28 92 LYS A O 1
ATOM 785 N N . GLU A 1 94 ? 17.260 3.925 57.138 1.00 22.06 93 GLU A N 1
ATOM 786 C CA . GLU A 1 94 ? 18.550 3.670 56.524 1.00 23.42 93 GLU A CA 1
ATOM 787 C C . GLU A 1 94 ? 18.567 4.110 55.048 1.00 21.97 93 GLU A C 1
ATOM 788 O O . GLU A 1 94 ? 19.525 4.738 54.596 1.00 21.92 93 GLU A O 1
ATOM 794 N N . GLN A 1 95 ? 17.508 3.770 54.316 1.00 21.55 94 GLN A N 1
ATOM 795 C CA . GLN A 1 95 ? 17.347 4.185 52.918 1.00 21.55 94 GLN A CA 1
ATOM 796 C C . GLN A 1 95 ? 17.397 5.713 52.770 1.00 20.36 94 GLN A C 1
ATOM 797 O O . GLN A 1 95 ? 18.106 6.252 51.899 1.00 19.52 94 GLN A O 1
ATOM 803 N N . TYR A 1 96 ? 16.650 6.395 53.638 1.00 18.32 95 TYR A N 1
ATOM 804 C CA . TYR A 1 96 ? 16.632 7.848 53.687 1.00 18.14 95 TYR A CA 1
ATOM 805 C C . TYR A 1 96 ? 18.018 8.426 54.000 1.00 17.64 95 TYR A C 1
ATOM 806 O O . TYR A 1 96 ? 18.484 9.328 53.326 1.00 16.76 95 TYR A O 1
ATOM 815 N N . GLU A 1 97 ? 18.664 7.891 55.028 1.00 17.46 96 GLU A N 1
ATOM 816 C CA . GLU A 1 97 ? 19.974 8.381 55.434 1.00 17.72 96 GLU A CA 1
ATOM 817 C C . GLU A 1 97 ? 21.011 8.243 54.323 1.00 17.15 96 GLU A C 1
ATOM 818 O O . GLU A 1 97 ? 21.833 9.137 54.160 1.00 16.69 96 GLU A O 1
ATOM 824 N N . ALA A 1 98 ? 20.955 7.126 53.586 1.00 16.63 97 ALA A N 1
ATOM 825 C CA . ALA A 1 98 ? 21.897 6.839 52.494 1.00 17.35 97 ALA A CA 1
ATOM 826 C C . ALA A 1 98 ? 21.752 7.900 51.405 1.00 16.09 97 ALA A C 1
ATOM 827 O O . ALA A 1 98 ? 22.752 8.411 50.882 1.00 16.04 97 ALA A O 1
ATOM 829 N N . VAL A 1 99 ? 20.501 8.216 51.066 1.00 16.65 98 VAL A N 1
ATOM 830 C CA . VAL A 1 99 ? 20.205 9.290 50.092 1.00 16.37 98 VAL A CA 1
ATOM 831 C C . VAL A 1 99 ? 20.715 10.663 50.578 1.00 17.13 98 VAL A C 1
ATOM 832 O O . VAL A 1 99 ? 21.408 11.379 49.835 1.00 15.90 98 VAL A O 1
ATOM 836 N N . LEU A 1 100 ? 20.376 11.046 51.809 1.00 17.39 99 LEU A N 1
ATOM 837 C CA . LEU A 1 100 ? 20.877 12.348 52.324 1.00 18.54 99 LEU A CA 1
ATOM 838 C C . LEU A 1 100 ? 22.410 12.435 52.422 1.00 18.57 99 LEU A C 1
ATOM 839 O O . LEU A 1 100 ? 22.979 13.519 52.247 1.00 18.56 99 LEU A O 1
ATOM 844 N N . ALA A 1 101 ? 23.068 11.301 52.665 1.00 18.68 100 ALA A N 1
ATOM 845 C CA . ALA A 1 101 ? 24.533 11.281 52.847 1.00 19.50 100 ALA A CA 1
ATOM 846 C C . ALA A 1 101 ? 25.267 11.597 51.542 1.00 20.16 100 ALA A C 1
ATOM 847 O O . ALA A 1 101 ? 26.382 12.098 51.564 1.00 20.52 100 ALA A O 1
ATOM 849 N N . GLN A 1 102 ? 24.623 11.293 50.418 1.00 20.09 101 GLN A N 1
ATOM 850 C CA . GLN A 1 102 ? 25.262 11.345 49.113 1.00 20.58 101 GLN A CA 1
ATOM 851 C C . GLN A 1 102 ? 24.819 12.590 48.311 1.00 19.83 101 GLN A C 1
ATOM 852 O O . GLN A 1 102 ? 25.398 12.910 47.282 1.00 19.91 101 GLN A O 1
ATOM 858 N N . ALA A 1 103 ? 23.798 13.292 48.796 1.00 20.02 102 ALA A N 1
ATOM 859 C CA . ALA A 1 103 ? 23.264 14.454 48.076 1.00 20.42 102 ALA A CA 1
ATOM 860 C C . ALA A 1 103 ? 24.309 15.538 47.901 1.00 20.32 102 ALA A C 1
ATOM 861 O O . ALA A 1 103 ? 25.136 15.765 48.798 1.00 20.53 102 ALA A O 1
ATOM 863 N N . ASP A 1 104 ? 24.271 16.201 46.747 1.00 19.52 103 ASP A N 1
ATOM 864 C CA . ASP A 1 104 ? 25.174 17.324 46.481 1.00 19.89 103 ASP A CA 1
ATOM 865 C C . ASP A 1 104 ? 24.795 18.526 47.338 1.00 19.44 103 ASP A C 1
ATOM 866 O O . ASP A 1 104 ? 25.650 19.296 47.789 1.00 19.49 103 ASP A O 1
ATOM 871 N N . TYR A 1 105 ? 23.505 18.655 47.589 1.00 19.64 104 TYR A N 1
ATOM 872 C CA . TYR A 1 105 ? 23.020 19.687 48.491 1.00 20.46 104 TYR A CA 1
ATOM 873 C C . TYR A 1 105 ? 21.863 19.124 49.288 1.00 20.86 104 TYR A C 1
ATOM 874 O O . TYR A 1 105 ? 21.083 18.296 48.796 1.00 20.19 104 TYR A O 1
ATOM 883 N N . GLU A 1 106 ? 21.755 19.593 50.528 1.00 21.63 105 GLU A N 1
ATOM 884 C CA . GLU A 1 106 ? 20.648 19.243 51.388 1.00 22.09 105 GLU A CA 1
ATOM 885 C C . GLU A 1 106 ? 20.456 20.329 52.428 1.00 21.87 105 GLU A C 1
ATOM 886 O O . GLU A 1 106 ? 21.431 20.921 52.915 1.00 21.62 105 GLU A O 1
ATOM 892 N N . ALA A 1 107 ? 19.194 20.602 52.746 1.00 21.12 106 ALA A N 1
ATOM 893 C CA . ALA A 1 107 ? 18.864 21.648 53.705 1.00 21.23 106 ALA A CA 1
ATOM 894 C C . ALA A 1 107 ? 17.434 21.402 54.131 1.00 21.02 106 ALA A C 1
ATOM 895 O O . ALA A 1 107 ? 16.776 20.537 53.583 1.00 20.65 106 ALA A O 1
ATOM 897 N N . SER A 1 108 ? 16.986 22.156 55.130 1.00 20.68 107 SER A N 1
ATOM 898 C CA . SER A 1 108 ? 15.612 22.124 55.585 1.00 20.47 107 SER A CA 1
ATOM 899 C C . SER A 1 108 ? 15.045 23.507 55.502 1.00 21.00 107 SER A C 1
ATOM 900 O O . SER A 1 108 ? 15.678 24.462 55.942 1.00 21.98 107 SER A O 1
ATOM 903 N N . LEU A 1 109 ? 13.838 23.626 54.961 1.00 21.74 108 LEU A N 1
ATOM 904 C CA . LEU A 1 109 ? 13.215 24.929 54.797 1.00 21.23 108 LEU A CA 1
ATOM 905 C C . LEU A 1 109 ? 12.809 25.549 56.117 1.00 21.81 108 LEU A C 1
ATOM 906 O O . LEU A 1 109 ? 12.765 26.769 56.223 1.00 20.77 108 LEU A O 1
ATOM 911 N N . THR A 1 110 ? 12.484 24.706 57.100 1.00 21.62 109 THR A N 1
ATOM 912 C CA . THR A 1 110 ? 12.282 25.203 58.461 1.00 22.34 109 THR A CA 1
ATOM 913 C C . THR A 1 110 ? 13.212 24.467 59.429 1.00 22.59 109 THR A C 1
ATOM 914 O O . THR A 1 110 ? 13.437 23.243 59.310 1.00 22.08 109 THR A O 1
ATOM 918 N N . HIS A 1 111 ? 13.743 25.206 60.398 1.00 22.84 110 HIS A N 1
ATOM 919 C CA . HIS A 1 111 ? 14.716 24.630 61.324 1.00 23.98 110 HIS A CA 1
ATOM 920 C C . HIS A 1 111 ? 14.050 24.112 62.591 1.00 24.30 110 HIS A C 1
ATOM 921 O O . HIS A 1 111 ? 14.496 24.393 63.716 1.00 24.62 110 HIS A O 1
ATOM 928 N N . ARG A 1 112 ? 12.988 23.337 62.385 1.00 23.95 111 ARG A N 1
ATOM 929 C CA . ARG A 1 112 ? 12.240 22.714 63.453 1.00 23.10 111 ARG A CA 1
ATOM 930 C C . ARG A 1 112 ? 11.588 21.446 62.934 1.00 23.28 111 ARG A C 1
ATOM 931 O O . ARG A 1 112 ? 11.428 21.287 61.719 1.00 22.49 111 ARG A O 1
ATOM 939 N N . PRO A 1 113 ? 11.230 20.527 63.848 1.00 22.72 112 PRO A N 1
ATOM 940 C CA . PRO A 1 113 ? 10.497 19.342 63.448 1.00 22.71 112 PRO A CA 1
ATOM 941 C C . PRO A 1 113 ? 9.091 19.700 62.947 1.00 22.58 112 PRO A C 1
ATOM 942 O O . PRO A 1 113 ? 8.692 20.887 62.976 1.00 21.52 112 PRO A O 1
ATOM 946 N N . TYR A 1 114 ? 8.373 18.687 62.466 1.00 22.30 113 TYR A N 1
ATOM 947 C CA . TYR A 1 114 ? 7.001 18.867 61.978 1.00 21.89 113 TYR A CA 1
ATOM 948 C C . TYR A 1 114 ? 6.197 19.641 63.000 1.00 22.08 113 TYR A C 1
ATOM 949 O O . TYR A 1 114 ? 6.172 19.272 64.178 1.00 22.10 113 TYR A O 1
ATOM 958 N N . GLU A 1 115 ? 5.535 20.690 62.513 1.00 21.59 114 GLU A N 1
ATOM 959 C CA . GLU A 1 115 ? 4.691 21.575 63.308 1.00 22.04 114 GLU A CA 1
ATOM 960 C C . GLU A 1 115 ? 3.261 21.680 62.777 1.00 21.78 114 GLU A C 1
ATOM 961 O O . GLU A 1 115 ? 2.305 21.530 63.543 1.00 21.74 114 GLU A O 1
ATOM 967 N N . SER A 1 116 ? 3.095 21.966 61.484 1.00 21.37 115 SER A N 1
ATOM 968 C CA . SER A 1 116 ? 1.722 22.102 60.922 1.00 20.78 115 SER A CA 1
ATOM 969 C C . SER A 1 116 ? 1.697 21.838 59.411 1.00 20.12 115 SER A C 1
ATOM 970 O O . SER A 1 116 ? 2.759 21.892 58.770 1.00 18.94 115 SER A O 1
ATOM 973 N N . PRO A 1 117 ? 0.491 21.561 58.834 1.00 19.81 116 PRO A N 1
ATOM 974 C CA . PRO A 1 117 ? 0.386 21.380 57.379 1.00 19.49 116 PRO A CA 1
ATOM 975 C C . PRO A 1 117 ? 1.015 22.509 56.578 1.00 19.60 116 PRO A C 1
ATOM 976 O O . PRO A 1 117 ? 1.390 22.291 55.431 1.00 19.43 116 PRO A O 1
ATOM 980 N N . LEU A 1 118 ? 1.185 23.680 57.194 1.00 18.98 117 LEU A N 1
ATOM 981 C CA . LEU A 1 118 ? 1.738 24.837 56.507 1.00 19.00 117 LEU A CA 1
ATOM 982 C C . LEU A 1 118 ? 3.170 24.603 55.970 1.00 18.11 117 LEU A C 1
ATOM 983 O O . LEU A 1 118 ? 3.526 25.102 54.912 1.00 17.17 117 LEU A O 1
ATOM 988 N N . GLN A 1 119 ? 3.957 23.814 56.693 1.00 18.31 118 GLN A N 1
ATOM 989 C CA . GLN A 1 119 ? 5.301 23.461 56.254 1.00 18.79 118 GLN A CA 1
ATOM 990 C C . GLN A 1 119 ? 5.304 22.669 54.944 1.00 18.99 118 GLN A C 1
ATOM 991 O O . GLN A 1 119 ? 6.172 22.888 54.113 1.00 19.76 118 GLN A O 1
ATOM 997 N N . PHE A 1 120 ? 4.365 21.738 54.787 1.00 20.12 119 PHE A N 1
ATOM 998 C CA . PHE A 1 120 ? 4.194 21.019 53.496 1.00 20.88 119 PHE A CA 1
ATOM 999 C C . PHE A 1 120 ? 3.758 21.960 52.373 1.00 21.07 119 PHE A C 1
ATOM 1000 O O . PHE A 1 120 ? 4.334 21.935 51.288 1.00 21.57 119 PHE A O 1
ATOM 1008 N N . LYS A 1 121 ? 2.745 22.777 52.642 1.00 21.34 120 LYS A N 1
ATOM 1009 C CA . LYS A 1 121 ? 2.263 23.772 51.677 1.00 21.31 120 LYS A CA 1
ATOM 1010 C C . LYS A 1 121 ? 3.391 24.644 51.159 1.00 20.08 120 LYS A C 1
ATOM 1011 O O . LYS A 1 121 ? 3.564 24.786 49.947 1.00 19.10 120 LYS A O 1
ATOM 1017 N N . GLN A 1 122 ? 4.153 25.225 52.093 1.00 19.87 121 GLN A N 1
ATOM 1018 C CA . GLN A 1 122 ? 5.282 26.095 51.780 1.00 20.09 121 GLN A CA 1
ATOM 1019 C C . GLN A 1 122 ? 6.365 25.363 51.024 1.00 19.21 121 GLN A C 1
ATOM 1020 O O . GLN A 1 122 ? 6.935 25.920 50.096 1.00 19.17 121 GLN A O 1
ATOM 1026 N N . LYS A 1 123 ? 6.673 24.134 51.438 1.00 18.30 122 LYS A N 1
ATOM 1027 C CA . LYS A 1 123 ? 7.679 23.355 50.723 1.00 18.04 122 LYS A CA 1
ATOM 1028 C C . LYS A 1 123 ? 7.268 23.090 49.256 1.00 17.42 122 LYS A C 1
ATOM 1029 O O . LYS A 1 123 ? 8.087 23.266 48.334 1.00 16.31 122 LYS A O 1
ATOM 1035 N N . ASN A 1 124 ? 6.021 22.679 49.038 1.00 17.33 123 ASN A N 1
ATOM 1036 C CA . ASN A 1 124 ? 5.552 22.465 47.664 1.00 18.06 123 ASN A CA 1
ATOM 1037 C C . ASN A 1 124 ? 5.644 23.729 46.788 1.00 18.03 123 ASN A C 1
ATOM 1038 O O . ASN A 1 124 ? 6.082 23.666 45.626 1.00 17.90 123 ASN A O 1
ATOM 1043 N N . GLN A 1 125 ? 5.243 24.875 47.344 1.00 18.30 124 GLN A N 1
ATOM 1044 C CA . GLN A 1 125 ? 5.304 26.129 46.602 1.00 18.92 124 GLN A CA 1
ATOM 1045 C C . GLN A 1 125 ? 6.746 26.468 46.236 1.00 19.59 124 GLN A C 1
ATOM 1046 O O . GLN A 1 125 ? 7.022 26.901 45.100 1.00 19.25 124 GLN A O 1
ATOM 1052 N N . PHE A 1 126 ? 7.657 26.295 47.204 1.00 19.24 125 PHE A N 1
ATOM 1053 C CA . PHE A 1 126 ? 9.106 26.495 46.974 1.00 19.68 125 PHE A CA 1
ATOM 1054 C C . PHE A 1 126 ? 9.613 25.620 45.829 1.00 18.84 125 PHE A C 1
ATOM 1055 O O . PHE A 1 126 ? 10.340 26.092 44.945 1.00 19.05 125 PHE A O 1
ATOM 1063 N N . PHE A 1 127 ? 9.249 24.345 45.856 1.00 17.91 126 PHE A N 1
ATOM 1064 C CA . PHE A 1 127 ? 9.740 23.385 44.849 1.00 18.88 126 PHE A CA 1
ATOM 1065 C C . PHE A 1 1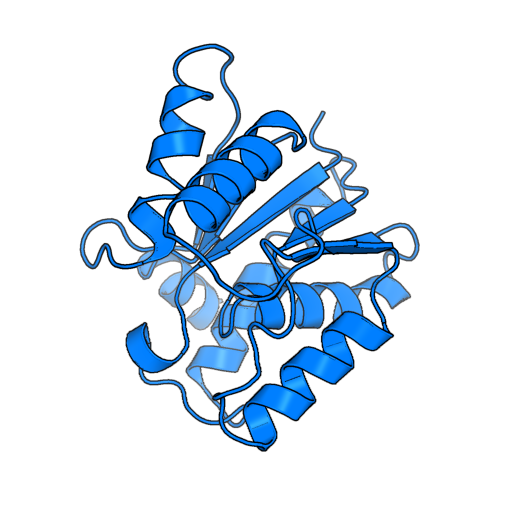27 ? 9.292 23.775 43.438 1.00 18.68 126 PHE A C 1
ATOM 1066 O O . PHE A 1 127 ? 10.088 23.753 42.487 1.00 18.61 126 PHE A O 1
ATOM 1074 N N . ILE A 1 128 ? 8.025 24.150 43.321 1.00 19.53 127 ILE A N 1
ATOM 1075 C CA . ILE A 1 128 ? 7.471 24.572 42.032 1.00 20.70 127 ILE A CA 1
ATOM 1076 C C . ILE A 1 128 ? 8.123 25.885 41.552 1.00 21.53 127 ILE A C 1
ATOM 1077 O O . ILE A 1 128 ? 8.519 26.006 40.380 1.00 21.65 127 ILE A O 1
ATOM 1082 N N . ASP A 1 129 ? 8.272 26.841 42.472 1.00 22.03 128 ASP A N 1
ATOM 1083 C CA . ASP A 1 129 ? 8.861 28.149 42.170 1.00 22.84 128 ASP A CA 1
ATOM 1084 C C . ASP A 1 129 ? 10.342 28.067 41.738 1.00 22.68 128 ASP A C 1
ATOM 1085 O O . ASP A 1 129 ? 10.787 28.795 40.843 1.00 22.12 128 ASP A O 1
ATOM 1090 N N . LYS A 1 130 ? 11.098 27.181 42.388 1.00 22.64 129 LYS A N 1
ATOM 1091 C CA . LYS A 1 130 ? 12.538 27.112 42.194 1.00 23.09 129 LYS A CA 1
ATOM 1092 C C . LYS A 1 130 ? 12.987 25.987 41.236 1.00 22.19 129 LYS A C 1
ATOM 1093 O O . LYS A 1 130 ? 14.167 25.742 41.108 1.00 23.79 129 LYS A O 1
ATOM 1099 N N . SER A 1 131 ? 12.064 25.282 40.591 1.00 21.45 130 SER A N 1
ATOM 1100 C CA . SER A 1 131 ? 12.458 24.273 39.590 1.00 20.21 130 SER A CA 1
ATOM 1101 C C . SER A 1 131 ? 12.005 24.719 38.204 1.00 20.01 130 SER A C 1
ATOM 1102 O O . SER A 1 131 ? 11.317 25.725 38.065 1.00 19.53 130 SER A O 1
ATOM 1105 N N . ASP A 1 132 ? 12.392 23.963 37.182 1.00 20.21 131 ASP A N 1
ATOM 1106 C CA . ASP A 1 132 ? 12.054 24.306 35.815 1.00 20.44 131 ASP A CA 1
ATOM 1107 C C . ASP A 1 132 ? 10.990 23.389 35.292 1.00 20.06 131 ASP A C 1
ATOM 1108 O O . ASP A 1 132 ? 10.420 23.627 34.224 1.00 20.61 131 ASP A O 1
ATOM 1113 N N . GLY A 1 133 ? 10.735 22.310 36.022 1.00 19.01 132 GLY A N 1
ATOM 1114 C CA . GLY A 1 133 ? 9.668 21.384 35.658 1.00 18.98 132 GLY A CA 1
ATOM 1115 C C . GLY A 1 133 ? 9.515 20.313 36.731 1.00 18.55 132 GLY A C 1
ATOM 1116 O O . GLY A 1 133 ? 10.383 20.178 37.615 1.00 17.99 132 GLY A O 1
ATOM 1117 N N . LEU A 1 134 ? 8.403 19.590 36.657 1.00 18.06 133 LEU A N 1
ATOM 1118 C CA . LEU A 1 134 ? 8.069 18.529 37.602 1.00 17.65 133 LEU A CA 1
ATOM 1119 C C . LEU A 1 134 ? 7.869 17.195 36.882 1.00 18.43 133 LEU A C 1
ATOM 1120 O O . LEU A 1 134 ? 7.070 17.108 35.918 1.00 17.88 133 LEU A O 1
ATOM 1125 N N . LEU A 1 135 ? 8.572 16.165 37.365 1.00 17.33 134 LEU A N 1
ATOM 1126 C CA . LEU A 1 135 ? 8.302 14.793 36.954 1.00 18.63 134 LEU A CA 1
ATOM 1127 C C . LEU A 1 135 ? 7.582 14.024 38.068 1.00 18.91 134 LEU A C 1
ATOM 1128 O O . LEU A 1 135 ? 8.082 13.991 39.184 1.00 19.16 134 LEU A O 1
ATOM 1133 N N . LEU A 1 136 ? 6.427 13.427 37.784 1.00 19.34 135 LEU A N 1
ATOM 1134 C CA . LEU A 1 136 ? 5.725 12.608 38.785 1.00 20.36 135 LEU A CA 1
ATOM 1135 C C . LEU A 1 136 ? 5.521 11.169 38.351 1.00 21.17 135 LEU A C 1
ATOM 1136 O O . LEU A 1 136 ? 5.034 10.911 37.253 1.00 21.84 135 LEU A O 1
ATOM 1141 N N . LEU A 1 137 ? 5.830 10.234 39.245 1.00 21.35 136 LEU A N 1
ATOM 1142 C CA . LEU A 1 137 ? 5.276 8.904 39.141 1.00 22.57 136 LEU A CA 1
ATOM 1143 C C . LEU A 1 137 ? 3.915 8.924 39.840 1.00 23.26 136 LEU A C 1
ATOM 1144 O O . LEU A 1 137 ? 3.798 8.870 41.078 1.00 23.41 136 LEU A O 1
ATOM 1149 N N . TYR A 1 138 ? 2.880 9.028 39.020 1.00 23.72 137 TYR A N 1
ATOM 1150 C CA . TYR A 1 138 ? 1.537 9.284 39.495 1.00 24.40 137 TYR A CA 1
ATOM 1151 C C . TYR A 1 138 ? 0.554 8.891 38.420 1.00 25.64 137 TYR A C 1
ATOM 1152 O O . TYR A 1 138 ? 0.835 9.064 37.240 1.00 25.66 137 TYR A O 1
ATOM 1161 N N . ASP A 1 139 ? -0.604 8.395 38.845 1.00 27.28 138 ASP A N 1
ATOM 1162 C CA . ASP A 1 139 ? -1.666 7.944 37.951 1.00 29.44 138 ASP A CA 1
ATOM 1163 C C . ASP A 1 139 ? -2.982 8.682 38.244 1.00 29.52 138 ASP A C 1
ATOM 1164 O O . ASP A 1 139 ? -3.475 8.614 39.359 1.00 29.25 138 ASP A O 1
ATOM 1169 N N . PRO A 1 140 ? -3.551 9.388 37.241 1.00 30.83 139 PRO A N 1
ATOM 1170 C CA . PRO A 1 140 ? -4.736 10.260 37.406 1.00 31.99 139 PRO A CA 1
ATOM 1171 C C . PRO A 1 140 ? -6.037 9.553 37.807 1.00 32.62 139 PRO A C 1
ATOM 1172 O O . PRO A 1 140 ? -6.937 10.196 38.309 1.00 33.07 139 PRO A O 1
ATOM 1176 N N . GLU A 1 141 ? -6.141 8.249 37.599 1.00 34.05 140 GLU A N 1
ATOM 1177 C CA . GLU A 1 141 ? -7.315 7.511 38.087 1.00 35.10 140 GLU A CA 1
ATOM 1178 C C . GLU A 1 141 ? -7.190 7.182 39.575 1.00 34.20 140 GLU A C 1
ATOM 1179 O O . GLU A 1 141 ? -8.102 7.453 40.390 1.00 33.72 140 GLU A O 1
ATOM 1185 N N . LYS A 1 142 ? -6.036 6.607 39.914 1.00 32.80 141 LYS A N 1
ATOM 1186 C CA . LYS A 1 142 ? -5.707 6.238 41.288 1.00 31.07 141 LYS A CA 1
ATOM 1187 C C . LYS A 1 142 ? -5.695 7.499 42.161 1.00 30.10 141 LYS A C 1
ATOM 1188 O O . LYS A 1 142 ? -6.231 7.503 43.272 1.00 30.61 141 LYS A O 1
ATOM 1194 N N . GLU A 1 143 ? -5.112 8.573 41.643 1.00 28.86 142 GLU A N 1
ATOM 1195 C CA . GLU A 1 143 ? -4.851 9.790 42.425 1.00 28.14 142 GLU A CA 1
ATOM 1196 C C . GLU A 1 143 ? -3.922 9.463 43.598 1.00 27.14 142 GLU A C 1
ATOM 1197 O O . GLU A 1 143 ? -2.959 8.737 43.406 1.00 28.67 142 GLU A O 1
ATOM 1203 N N . GLY A 1 144 ? -4.199 9.986 44.790 1.00 25.48 143 GLY A N 1
ATOM 1204 C CA . GLY A 1 144 ? -3.362 9.713 45.959 1.00 23.69 143 GLY A CA 1
ATOM 1205 C C . GLY A 1 144 ? -2.480 10.879 46.370 1.00 22.68 143 GLY A C 1
ATOM 1206 O O . GLY A 1 144 ? -2.719 12.020 45.981 1.00 22.55 143 GLY A O 1
ATOM 1207 N N . SER A 1 145 ? -1.448 10.593 47.151 1.00 20.95 144 SER A N 1
ATOM 1208 C CA . SER A 1 145 ? -0.670 11.657 47.804 1.00 19.90 144 SER A CA 1
ATOM 1209 C C . SER A 1 145 ? -0.030 12.742 46.901 1.00 18.99 144 SER A C 1
ATOM 1210 O O . SER A 1 145 ? 0.075 13.891 47.334 1.00 19.53 144 SER A O 1
ATOM 1213 N N . PRO A 1 146 ? 0.459 12.381 45.686 1.00 17.66 145 PRO A N 1
ATOM 1214 C CA . PRO A 1 146 ? 1.066 13.432 44.846 1.00 17.76 145 PRO A CA 1
ATOM 1215 C C . PRO A 1 146 ? 0.096 14.443 44.206 1.00 17.64 145 PRO A C 1
ATOM 1216 O O . PRO A 1 146 ? 0.558 15.397 43.577 1.00 17.83 145 PRO A O 1
ATOM 1220 N N . LYS A 1 147 ? -1.219 14.257 44.344 1.00 17.87 146 LYS A N 1
ATOM 1221 C CA . LYS A 1 147 ? -2.163 15.167 43.651 1.00 18.16 146 LYS A CA 1
ATOM 1222 C C . LYS A 1 147 ? -2.041 16.624 44.119 1.00 18.50 146 LYS A C 1
ATOM 1223 O O . LYS A 1 147 ? -2.235 17.566 43.335 1.00 17.91 146 LYS A O 1
ATOM 1229 N N . TYR A 1 148 ? -1.680 16.790 45.396 1.00 17.81 147 TYR A N 1
ATOM 1230 C CA . TYR A 1 148 ? -1.514 18.086 46.014 1.00 18.00 147 TYR A CA 1
ATOM 1231 C C . TYR A 1 148 ? -0.397 18.884 45.326 1.00 17.85 147 TYR A C 1
ATOM 1232 O O . TYR A 1 148 ? -0.607 20.020 44.871 1.00 16.96 147 TYR A O 1
ATOM 1241 N N . MET A 1 149 ? 0.784 18.282 45.251 1.00 17.81 148 MET A N 1
ATOM 1242 C CA A MET A 1 149 ? 1.907 18.941 44.590 0.70 18.85 148 MET A CA 1
ATOM 1243 C CA B MET A 1 149 ? 1.941 18.874 44.565 0.30 17.93 148 MET A CA 1
ATOM 1244 C C . MET A 1 149 ? 1.643 19.172 43.090 1.00 17.91 148 MET A C 1
ATOM 1245 O O . MET A 1 149 ? 2.020 20.223 42.552 1.00 18.43 148 MET A O 1
ATOM 1254 N N . LEU A 1 150 ? 1.021 18.202 42.432 1.00 18.30 149 LEU A N 1
ATOM 1255 C CA . LEU A 1 150 ? 0.548 18.364 41.030 1.00 18.46 149 LEU A CA 1
ATOM 1256 C C . LEU A 1 150 ? -0.312 19.617 40.840 1.00 18.48 149 LEU A C 1
ATOM 1257 O O . LEU A 1 150 ? -0.162 20.350 39.850 1.00 18.17 149 LEU A O 1
ATOM 1262 N N . GLY A 1 151 ? -1.238 19.835 41.774 1.00 18.53 150 GLY A N 1
ATOM 1263 C CA . GLY A 1 151 ? -2.099 20.993 41.741 1.00 18.86 150 GLY A CA 1
ATOM 1264 C C . GLY A 1 151 ? -1.328 22.292 41.744 1.00 18.76 150 GLY A C 1
ATOM 1265 O O . GLY A 1 151 ? -1.653 23.204 40.986 1.00 18.27 150 GLY A O 1
ATOM 1266 N N . THR A 1 152 ? -0.318 22.386 42.614 1.00 18.50 151 THR A N 1
ATOM 1267 C CA . THR A 1 152 ? 0.540 23.565 42.712 1.00 19.22 151 THR A CA 1
ATOM 1268 C C . THR A 1 152 ? 1.356 23.744 41.414 1.00 18.88 151 THR A C 1
ATOM 1269 O O . THR A 1 152 ? 1.553 24.868 40.919 1.00 19.56 151 THR A O 1
ATOM 1273 N N . ALA A 1 153 ? 1.819 22.628 40.857 1.00 18.38 152 ALA A N 1
ATOM 1274 C CA . ALA A 1 153 ? 2.485 22.650 39.552 1.00 18.88 152 ALA A CA 1
ATOM 1275 C C . ALA A 1 153 ? 1.542 23.167 38.452 1.00 19.01 152 ALA A C 1
ATOM 1276 O O . ALA A 1 153 ? 1.923 24.039 37.683 1.00 18.96 152 ALA A O 1
ATOM 1278 N N . GLU A 1 154 ? 0.325 22.630 38.399 1.00 19.39 153 GLU A N 1
ATOM 1279 C CA . GLU A 1 154 ? -0.682 23.052 37.413 1.00 20.86 153 GLU A CA 1
ATOM 1280 C C . GLU A 1 154 ? -1.033 24.550 37.522 1.00 21.89 153 GLU A C 1
ATOM 1281 O O . GLU A 1 154 ? -1.249 25.209 36.504 1.00 22.48 153 GLU A O 1
ATOM 1287 N N . LYS A 1 155 ? -1.078 25.079 38.745 1.00 21.47 154 LYS A N 1
ATOM 1288 C CA . LYS A 1 155 ? -1.226 26.532 38.947 1.00 22.87 154 LYS A CA 1
ATOM 1289 C C . LYS A 1 155 ? -0.095 27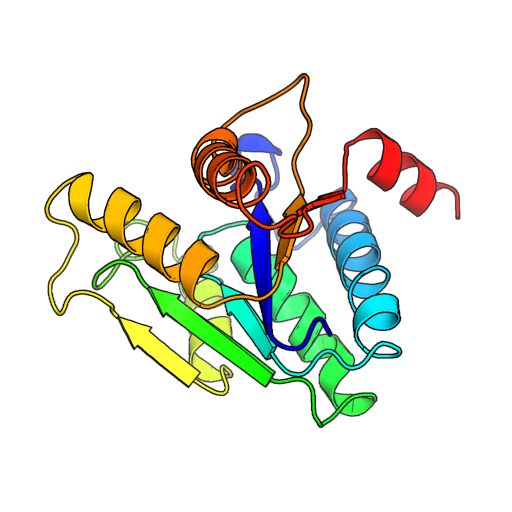.357 38.316 1.00 22.11 154 LYS A C 1
ATOM 1290 O O . LYS A 1 155 ? -0.341 28.431 37.740 1.00 22.52 154 LYS A O 1
ATOM 1296 N N . ARG A 1 156 ? 1.137 26.871 38.423 1.00 21.61 155 ARG A N 1
ATOM 1297 C CA . ARG A 1 156 ? 2.232 27.490 37.700 1.00 22.32 155 ARG A CA 1
ATOM 1298 C C . ARG A 1 156 ? 2.146 27.273 36.175 1.00 22.64 155 ARG A C 1
ATOM 1299 O O . ARG A 1 156 ? 2.437 28.189 35.403 1.00 23.19 155 ARG A O 1
ATOM 1307 N N A ARG A 1 157 ? 1.775 26.067 35.748 0.50 22.55 156 ARG A N 1
ATOM 1308 N N B ARG A 1 157 ? 1.767 26.067 35.760 0.50 22.79 156 ARG A N 1
ATOM 1309 C CA A ARG A 1 157 ? 1.636 25.790 34.314 0.50 22.99 156 ARG A CA 1
ATOM 1310 C CA B ARG A 1 157 ? 1.613 25.752 34.338 0.50 23.48 156 ARG A CA 1
ATOM 1311 C C A ARG A 1 157 ? 0.654 26.777 33.683 0.50 23.57 156 ARG A C 1
ATOM 1312 C C B ARG A 1 157 ? 0.646 26.739 33.679 0.50 23.84 156 ARG A C 1
ATOM 1313 O O A ARG A 1 157 ? 0.980 27.405 32.676 0.50 23.45 156 ARG A O 1
ATOM 1314 O O B ARG A 1 157 ? 0.976 27.331 32.651 0.50 23.70 156 ARG A O 1
ATOM 1329 N N . GLU A 1 158 ? -0.529 26.912 34.295 1.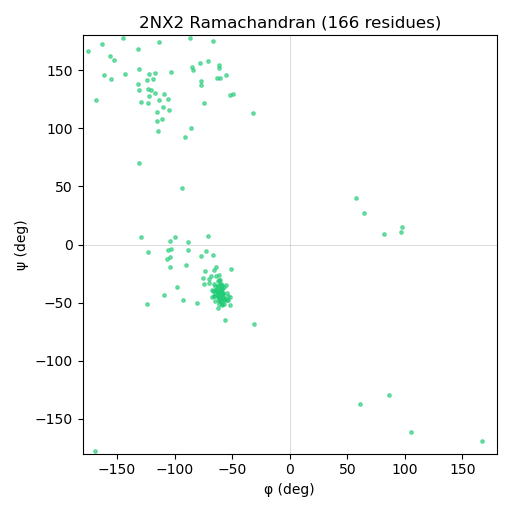00 24.38 157 GLU A N 1
ATOM 1330 C CA . GLU A 1 158 ? -1.548 27.913 33.884 1.00 25.93 157 GLU A CA 1
ATOM 1331 C C . GLU A 1 158 ? -0.984 29.301 33.596 1.00 26.34 157 GLU A C 1
ATOM 1332 O O . GLU A 1 158 ? -1.499 30.006 32.728 1.00 26.56 157 GLU A O 1
ATOM 1338 N N . GLN A 1 159 ? 0.046 29.689 34.354 1.00 26.32 158 GLN A N 1
ATOM 1339 C CA . GLN A 1 159 ? 0.603 31.030 34.298 1.00 26.85 158 GLN A CA 1
ATOM 1340 C C . GLN A 1 159 ? 1.772 31.145 33.305 1.00 26.82 158 GLN A C 1
ATOM 1341 O O . GLN A 1 159 ? 1.778 32.056 32.476 1.00 27.16 158 GLN A O 1
ATOM 1347 N N . ASP A 1 160 ? 2.737 30.231 33.351 1.00 25.74 159 ASP A N 1
ATOM 1348 C CA . ASP A 1 160 ? 3.909 30.373 32.484 1.00 25.61 159 ASP A CA 1
ATOM 1349 C C . ASP A 1 160 ? 4.306 29.151 31.642 1.00 25.00 159 ASP A C 1
ATOM 1350 O O . ASP A 1 160 ? 5.353 29.172 31.003 1.00 25.17 159 ASP A O 1
ATOM 1355 N N . GLY A 1 161 ? 3.490 28.098 31.646 1.00 24.62 160 GLY A N 1
ATOM 1356 C CA . GLY A 1 161 ? 3.769 26.891 30.853 1.00 24.02 160 GLY A CA 1
ATOM 1357 C C . GLY A 1 161 ? 4.744 25.910 31.500 1.00 23.84 160 GLY A C 1
ATOM 1358 O O . GLY A 1 161 ? 5.204 24.967 30.854 1.00 24.07 160 GLY A O 1
ATOM 1359 N N . TYR A 1 162 ? 5.087 26.144 32.767 1.00 22.93 161 TYR A N 1
ATOM 1360 C CA . TYR A 1 162 ? 5.840 25.161 33.572 1.00 21.81 161 TYR A CA 1
ATOM 1361 C C . TYR A 1 162 ? 5.507 23.694 33.176 1.00 21.03 161 TYR A C 1
ATOM 1362 O O . TYR A 1 162 ? 4.368 23.247 33.343 1.00 20.15 161 TYR A O 1
ATOM 1371 N N . PRO A 1 163 ? 6.486 22.960 32.595 1.00 20.70 162 PRO A N 1
ATOM 1372 C CA . PRO A 1 163 ? 6.172 21.615 32.084 1.00 20.78 162 PRO A CA 1
ATOM 1373 C C . PRO A 1 163 ? 6.052 20.543 33.166 1.00 20.74 162 PRO A C 1
ATOM 1374 O O . PRO A 1 163 ? 6.857 20.482 34.101 1.00 19.67 162 PRO A O 1
ATOM 1378 N N . ILE A 1 164 ? 5.034 19.714 33.016 1.00 20.96 163 ILE A N 1
ATOM 1379 C CA . ILE A 1 164 ? 4.778 18.623 33.927 1.00 20.87 163 ILE A CA 1
ATOM 1380 C C . ILE A 1 164 ? 4.894 17.306 33.145 1.00 21.84 163 ILE A C 1
ATOM 1381 O O . ILE A 1 164 ? 4.306 17.165 32.053 1.00 22.20 163 ILE A O 1
ATOM 1386 N N . TYR A 1 165 ? 5.658 16.360 33.694 1.00 21.50 164 TYR A N 1
ATOM 1387 C CA . TYR A 1 165 ? 5.870 15.052 33.085 1.00 21.98 164 TYR A CA 1
ATOM 1388 C C . TYR A 1 165 ? 5.367 13.948 34.007 1.00 22.19 164 TYR A C 1
ATOM 1389 O O . TYR A 1 165 ? 5.530 14.026 35.235 1.00 22.18 164 TYR A O 1
ATOM 1398 N N . PHE A 1 166 ? 4.771 12.910 33.420 1.00 20.92 165 PHE A N 1
ATOM 1399 C CA . PHE A 1 166 ? 4.222 11.802 34.194 1.00 20.07 165 PHE A CA 1
ATOM 1400 C C . PHE A 1 166 ? 4.824 10.470 33.821 1.00 20.33 165 PHE A C 1
ATOM 1401 O O . PHE A 1 166 ? 5.150 10.234 32.652 1.00 19.07 165 PHE A O 1
ATOM 1409 N N . ILE A 1 167 ? 4.949 9.600 34.824 1.00 20.48 166 ILE A N 1
ATOM 1410 C CA . ILE A 1 167 ? 5.110 8.150 34.626 1.00 20.55 166 ILE A CA 1
ATOM 1411 C C . ILE A 1 167 ? 3.853 7.498 35.194 1.00 20.86 166 ILE A C 1
ATOM 1412 O O . ILE A 1 167 ? 3.715 7.338 36.413 1.00 21.56 166 ILE A O 1
ATOM 1417 N N . THR A 1 168 ? 2.907 7.197 34.303 1.00 21.58 167 THR A N 1
ATOM 1418 C CA . THR A 1 168 ? 1.618 6.613 34.678 1.00 22.18 167 THR A CA 1
ATOM 1419 C C . THR A 1 168 ? 1.710 5.076 34.766 1.00 21.82 167 THR A C 1
ATOM 1420 O O . THR A 1 168 ? 2.756 4.474 34.487 1.00 21.93 167 THR A O 1
ATOM 1424 N N . MET A 1 169 ? 0.609 4.437 35.154 1.00 22.41 168 MET A N 1
ATOM 1425 C CA . MET A 1 169 ? 0.571 2.981 35.206 1.00 23.42 168 MET A CA 1
ATOM 1426 C C . MET A 1 169 ? 0.705 2.379 33.804 1.00 23.83 168 MET A C 1
ATOM 1427 O O . MET A 1 169 ? 1.340 1.342 33.626 1.00 23.41 168 MET A O 1
ATOM 1432 N N . ASP A 1 170 ? 0.155 3.075 32.809 1.00 24.64 169 ASP A N 1
ATOM 1433 C CA . ASP A 1 170 ? 0.349 2.699 31.415 1.00 25.13 169 ASP A CA 1
ATOM 1434 C C . ASP A 1 170 ? 1.836 2.767 31.019 1.00 25.26 169 ASP A C 1
ATOM 1435 O O . ASP A 1 170 ? 2.344 1.850 30.364 1.00 24.83 169 ASP A O 1
ATOM 1440 N N . ASP A 1 171 ? 2.546 3.826 31.446 1.00 24.80 170 ASP A N 1
ATOM 1441 C CA . ASP A 1 171 ? 3.992 3.954 31.160 1.00 24.78 170 ASP A CA 1
ATOM 1442 C C . ASP A 1 171 ? 4.816 2.789 31.712 1.00 24.17 170 ASP A C 1
ATOM 1443 O O . ASP A 1 171 ? 5.752 2.318 31.059 1.00 23.70 170 ASP A O 1
ATOM 1448 N N . LEU A 1 172 ? 4.469 2.356 32.924 1.00 23.58 171 LEU A N 1
ATOM 1449 C CA . LEU A 1 172 ? 5.132 1.239 33.579 1.00 23.56 171 LEU A CA 1
ATOM 1450 C C . LEU A 1 172 ? 4.894 -0.066 32.819 1.00 24.80 171 LEU A C 1
ATOM 1451 O O . LEU A 1 172 ? 5.784 -0.918 32.753 1.00 24.41 171 LEU A O 1
ATOM 1456 N N . ARG A 1 173 ? 3.701 -0.220 32.245 1.00 25.15 172 ARG A N 1
ATOM 1457 C CA . ARG A 1 173 ? 3.438 -1.370 31.362 1.00 26.36 172 ARG A CA 1
ATOM 1458 C C . ARG A 1 173 ? 4.403 -1.400 30.161 1.00 26.50 172 ARG A C 1
ATOM 1459 O O . ARG A 1 173 ? 4.988 -2.441 29.858 1.00 26.60 172 ARG A O 1
ATOM 1467 N N . VAL A 1 174 ? 4.540 -0.257 29.483 1.00 27.68 173 VAL A N 1
ATOM 1468 C CA . VAL A 1 174 ? 5.393 -0.112 28.307 1.00 29.15 173 VAL A CA 1
ATOM 1469 C C . VAL A 1 174 ? 6.851 -0.370 28.676 1.00 30.07 173 VAL A C 1
ATOM 1470 O O . VAL A 1 174 ? 7.611 -0.952 27.891 1.00 30.26 173 VAL A O 1
ATOM 1474 N N . THR A 1 175 ? 7.240 0.044 29.883 1.00 31.01 174 THR A N 1
ATOM 1475 C CA . THR A 1 175 ? 8.590 -0.211 30.390 1.00 32.13 174 THR A CA 1
ATOM 1476 C C . THR A 1 175 ? 8.837 -1.716 30.515 1.00 33.75 174 THR A C 1
ATOM 1477 O O . THR A 1 175 ? 9.936 -2.192 30.232 1.00 33.04 174 THR A O 1
ATOM 1481 N N . VAL A 1 176 ? 7.802 -2.447 30.931 1.00 35.78 175 VAL A N 1
ATOM 1482 C CA . VAL A 1 176 ? 7.901 -3.892 31.153 1.00 38.97 175 VAL A CA 1
ATOM 1483 C C . VAL A 1 176 ? 8.105 -4.662 29.842 1.00 41.24 175 VAL A C 1
ATOM 1484 O O . VAL A 1 176 ? 8.965 -5.550 29.775 1.00 41.38 175 VAL A O 1
ATOM 1488 N N . GLU A 1 177 ? 7.335 -4.311 28.808 1.00 43.87 176 GLU A N 1
ATOM 1489 C CA . GLU A 1 177 ? 7.370 -5.060 27.551 1.00 46.30 176 GLU A CA 1
ATOM 1490 C C . GLU A 1 177 ? 8.620 -4.761 26.737 1.00 47.87 176 GLU A C 1
ATOM 1491 O O . GLU A 1 177 ? 9.100 -5.613 25.987 1.00 48.52 176 GLU A O 1
ATOM 1497 N N . GLU A 1 178 ? 9.150 -3.554 26.910 1.00 49.38 177 GLU A N 1
ATOM 1498 C CA . GLU A 1 178 ? 10.391 -3.150 26.271 1.00 50.85 177 GLU A CA 1
ATOM 1499 C C . GLU A 1 178 ? 11.565 -3.519 27.172 1.00 51.11 177 GLU A C 1
ATOM 1500 O O . GLU A 1 178 ? 12.729 -3.441 26.771 1.00 51.87 177 GLU A O 1
#

Organism: Bacillus subtilis (strain 168) (NCBI:txid224308)

Radius of gyration: 15.3 Å; Cα contacts (8 Å, |Δi|>4): 280; chains: 1; bounding box: 36×38×37 Å

CATH classification: 3.40.50.450

Foldseek 3Di:
DFAEEEEDEDACVLVVHDDCPGVLLVLLLLLLLVVVVVVVVVHYQEYEYQLGHDPRLSSLVSQVVCCVVVVRYFYEHEHLEPDPCVPPDPVRVVSSVVSVVPGPYYYYPDHHHDDDCVSVVVVLLCSLVPGQAYEYAAAPVSGPDCVSSVVSNVVVCVPPNRYYHYCHPVNSVVSVVD

InterPro domains:
  IPR010697 YspA SLOG family [MF_01575] (1-177)
  IPR010697 YspA SLOG family [PF06908] (4-171)
  IPR010697 YspA SLOG family [PIRSF021290] (1-178)
  IPR010697 YspA SLOG family [PTHR38440] (1-179)

B-factor: mean 25.5, std 8.66, range [10.4, 60.24]

Secondary structure (DSSP, 8-state):
---EEEEEE--HHHHT--SS--HHHHHHHHHHHHHHHHHHTTT--EEEE---TTHHHHHHHHHHTTTTT-TT-EEEEEESSB-TTTTS-HHHHHHHHHHHHH-SEEEESSSSB---HHHHHHHHHHHHHHSSEEEEE--TTT--TTHHHHHHHHHHHHHH---EEEE-HHHHHHHHH-